Protein AF-A0A8R2NJZ1-F1 (afdb_monomer_lite)

Radius of gyration: 21.87 Å; chains: 1; bounding box: 57×39×58 Å

Foldseek 3Di:
DPLVVVLVCCVPPVPLPVVLCVLPVDPDPCSLVSLLVSLQVNLVVCLVDPLVSLLSLLLSVLVCVVVVNDPLLSNLNSLQVNLLCVVVSCVVRVCSLLSSLSSVLSNCLRPVNPCAVVSLLSSHPNPPDVCLLVSVLSNLVCQQPDVSQVVPPDPNRSLLSVCLRVLVDPLDAPCSHANLLCLQVRQDPDSSNLVSLLRSLLNQQQPDDLVCNQVSSVVSCVVRPDPVCLLALSNLLSLLLSLQSNLVVVVPDLVCSDPPSSVVVSCCSLPPPVDDPVSSVSSVVSSVVSLVSVLSSPPDPVQSDPVSNPDPD

pLDDT: mean 84.73, std 14.73, range [33.69, 97.81]

Sequence (313 aa):
MKCKNILLEYEQLQNLKDIIYSLSEDDSSIIFTRYEEFVKSMSLITLDSPIDQASVAGNIFAELLSKNILSITTITQGIDDVLKYWNDCLMNFPQFFTYIAAIIAPLLLSQNGTFDFNSLKDSCTSIRPGNSSKLFIEVLYKINSSKEALNIKEKLGGILWIYNKWNALENFPLEFFVPNNQINNYFKKDQIGVFLLSIAIYDKMRFIDNKLLYDILQSWICANIDAEIIKTPLFVQALTIAIVIVCLKLNLSYEGFFDSIHLKLLTCYIQFESLPEYEIKEREVKCMLGIQIMSATLKHPRDCSISSMNIEL

Secondary structure (DSSP, 8-state):
--HHHHHHHHHHH--HHHHHHHHHS--STTHHHHHHHHHHHHHHHHHTS-HHHHHHHHHHHHHHHHTTSS-HHHHHHHHHHHHTTHHHHHHH-TTHHHHHHHHHHHHHH-TT----HHHHHHHTGGGTTHHHHHHHHHHHHHHHH-HHHHTSS-TTHHHHHHHHHHHTSTT--GGGTS-GGGHHHH--SSHHHHHHHHHHHHHHHTTS-HHHHHHHHHHHHHHHS-HHHHTSHHHHHHHHHHHHHHHHHTT--STTSS-HHHHHHHHHHHS-SS--HHHHHHHHHHHHHHHHHHHHHS---TT-STTTS----

Structure (mmCIF, N/CA/C/O backbone):
data_AF-A0A8R2NJZ1-F1
#
_entry.id   AF-A0A8R2NJZ1-F1
#
loop_
_atom_site.group_PDB
_atom_site.id
_atom_site.type_symbol
_atom_site.label_atom_id
_atom_site.label_alt_id
_atom_site.label_comp_id
_atom_site.label_asym_id
_atom_site.label_entity_id
_atom_site.label_seq_id
_atom_site.pdbx_PDB_ins_code
_atom_site.Cartn_x
_atom_site.Cartn_y
_atom_site.Cartn_z
_atom_site.occupancy
_atom_site.B_iso_or_equiv
_atom_site.auth_seq_id
_atom_site.auth_comp_id
_atom_site.auth_asym_id
_atom_site.auth_atom_id
_atom_site.pdbx_PDB_model_num
ATOM 1 N N . MET A 1 1 ? -23.678 3.288 23.796 1.00 62.06 1 MET A N 1
ATOM 2 C CA . MET A 1 1 ? -22.294 3.084 24.283 1.00 62.06 1 MET A CA 1
ATOM 3 C C . MET A 1 1 ? -21.579 4.435 24.314 1.00 62.06 1 MET A C 1
ATOM 5 O O . MET A 1 1 ? -21.768 5.203 23.380 1.00 62.06 1 MET A O 1
ATOM 9 N N . LYS A 1 2 ? -20.828 4.788 25.369 1.00 79.44 2 LYS A N 1
ATOM 10 C CA . LYS A 1 2 ? -20.125 6.090 25.460 1.00 79.44 2 LYS A CA 1
ATOM 11 C C . LYS A 1 2 ? -18.711 5.995 24.865 1.00 79.44 2 LYS A C 1
ATOM 13 O O . LYS A 1 2 ? -17.727 6.084 25.590 1.00 79.44 2 LYS A O 1
ATOM 18 N N . CYS A 1 3 ? -18.615 5.817 23.548 1.00 80.19 3 CYS A N 1
ATOM 19 C CA . CYS A 1 3 ? -17.349 5.599 22.830 1.00 80.19 3 CYS A CA 1
ATOM 20 C C . CYS A 1 3 ? -16.278 6.682 23.087 1.00 80.19 3 CYS A C 1
ATOM 22 O O . CYS A 1 3 ? -15.097 6.369 23.185 1.00 80.19 3 CYS A O 1
ATOM 24 N N . LYS A 1 4 ? -16.680 7.939 23.317 1.00 80.50 4 LYS A N 1
ATOM 25 C CA . LYS A 1 4 ? -15.752 9.018 23.697 1.00 80.50 4 LYS A CA 1
ATOM 26 C C . LYS A 1 4 ? -15.033 8.762 25.029 1.00 80.50 4 LYS A C 1
ATOM 28 O O . LYS A 1 4 ? -13.846 9.043 25.139 1.00 80.50 4 LYS A O 1
ATOM 33 N N . ASN A 1 5 ? -15.732 8.217 26.025 1.00 81.25 5 ASN A N 1
ATOM 34 C CA . ASN A 1 5 ? -15.116 7.877 27.309 1.00 81.25 5 ASN A CA 1
ATOM 35 C C . ASN A 1 5 ? -14.180 6.676 27.155 1.00 81.25 5 ASN A C 1
ATOM 37 O O . ASN A 1 5 ? -13.078 6.708 27.682 1.00 81.25 5 ASN A O 1
ATOM 41 N N . ILE A 1 6 ? -14.587 5.683 26.356 1.00 81.56 6 ILE A N 1
ATOM 42 C CA . ILE A 1 6 ? -13.768 4.505 26.042 1.00 81.56 6 ILE A CA 1
ATOM 43 C C . ILE A 1 6 ? -12.419 4.912 25.433 1.00 81.56 6 ILE A C 1
ATOM 45 O O . ILE A 1 6 ? -11.387 4.401 25.859 1.00 81.56 6 ILE A O 1
ATOM 49 N N . LEU A 1 7 ? -12.412 5.848 24.474 1.00 80.56 7 LEU A N 1
ATOM 50 C CA . LEU A 1 7 ? -11.176 6.366 23.873 1.00 80.56 7 LEU A CA 1
ATOM 51 C C . LEU A 1 7 ? -10.237 6.975 24.918 1.00 80.56 7 LEU A C 1
ATOM 53 O O . LEU A 1 7 ? -9.066 6.610 24.969 1.00 80.56 7 LEU A O 1
ATOM 57 N N . LEU A 1 8 ? -10.760 7.870 25.759 1.00 80.88 8 LEU A N 1
ATOM 58 C CA . LEU A 1 8 ? -9.974 8.580 26.772 1.00 80.88 8 LEU A CA 1
ATOM 59 C C . LEU A 1 8 ? -9.444 7.638 27.862 1.00 80.88 8 LEU A C 1
ATOM 61 O O . LEU A 1 8 ? -8.288 7.740 28.264 1.00 80.88 8 LEU A O 1
ATOM 65 N N . GLU A 1 9 ? -10.279 6.715 28.337 1.00 80.81 9 GLU A N 1
ATOM 66 C CA . GLU A 1 9 ? -9.905 5.745 29.368 1.00 80.81 9 GLU A CA 1
ATOM 67 C C . GLU A 1 9 ? -8.859 4.759 28.848 1.00 80.81 9 GLU A C 1
ATOM 69 O O . GLU A 1 9 ? -7.885 4.469 29.541 1.00 80.81 9 GLU A O 1
ATOM 74 N N . TYR A 1 10 ? -9.011 4.273 27.615 1.00 82.25 10 TYR A N 1
ATOM 75 C CA . TYR A 1 10 ? -8.037 3.366 27.018 1.00 82.25 10 TYR A CA 1
ATOM 76 C C . TYR A 1 10 ? -6.710 4.070 26.705 1.00 82.25 10 TYR A C 1
ATOM 78 O O . TYR A 1 10 ? -5.652 3.493 26.940 1.00 82.25 10 TYR A O 1
ATOM 86 N N . GLU A 1 11 ? -6.736 5.327 26.255 1.00 80.44 11 GLU A N 1
ATOM 87 C CA . GLU A 1 11 ? -5.524 6.133 26.059 1.00 80.44 11 GLU A CA 1
ATOM 88 C C . GLU A 1 11 ? -4.712 6.280 27.362 1.00 80.44 11 GLU A C 1
ATOM 90 O O . GLU A 1 11 ? -3.484 6.223 27.336 1.00 80.44 11 GLU A O 1
ATOM 95 N N . GLN A 1 12 ? -5.387 6.408 28.510 1.00 80.62 12 GLN A N 1
ATOM 96 C CA . GLN A 1 12 ? -4.740 6.591 29.815 1.00 80.62 12 GLN A CA 1
ATOM 97 C C . GLN A 1 12 ? -4.353 5.282 30.512 1.00 80.62 12 GLN A C 1
ATOM 99 O O . GLN A 1 12 ? -3.308 5.210 31.158 1.00 80.62 12 GLN A O 1
ATOM 104 N N . LEU A 1 13 ? -5.213 4.265 30.437 1.00 81.44 13 LEU A N 1
ATOM 105 C CA . LEU A 1 13 ? -5.137 3.066 31.278 1.00 81.44 13 LEU A CA 1
ATOM 106 C C . LEU A 1 13 ? -4.878 1.784 30.484 1.00 81.44 13 LEU A C 1
ATOM 108 O O . LEU A 1 13 ? -4.645 0.743 31.095 1.00 81.44 13 LEU A O 1
ATOM 112 N N . GLN A 1 14 ? -4.965 1.832 29.148 1.00 79.62 14 GLN A N 1
ATOM 113 C CA . GLN A 1 14 ? -4.930 0.663 28.256 1.00 79.62 14 GLN A CA 1
ATOM 114 C C . GLN A 1 14 ? -5.894 -0.451 28.706 1.00 79.62 14 GLN A C 1
ATOM 116 O O . GLN A 1 14 ? -5.643 -1.646 28.530 1.00 79.62 14 GLN A O 1
ATOM 121 N N . ASN A 1 15 ? -7.010 -0.069 29.339 1.00 79.06 15 ASN A N 1
ATOM 122 C CA . ASN A 1 15 ? -7.912 -1.022 29.966 1.00 79.06 15 ASN A CA 1
ATOM 123 C C . ASN A 1 15 ? -8.902 -1.603 28.952 1.00 79.06 15 ASN A C 1
ATOM 125 O O . ASN A 1 15 ? -10.038 -1.153 28.818 1.00 79.06 15 ASN A O 1
ATOM 129 N N . LEU A 1 16 ? -8.478 -2.659 28.264 1.00 84.38 16 LEU A N 1
ATOM 130 C CA . LEU A 1 16 ? -9.337 -3.381 27.329 1.00 84.38 16 LEU A CA 1
ATOM 131 C C . LEU A 1 16 ? -10.496 -4.123 28.027 1.00 84.38 16 LEU A C 1
ATOM 133 O O . LEU A 1 16 ? -11.521 -4.375 27.399 1.00 84.38 16 LEU A O 1
ATOM 137 N N . LYS A 1 17 ? -10.375 -4.490 29.314 1.00 82.50 17 LYS A N 1
ATOM 138 C CA . LYS A 1 17 ? -11.385 -5.319 30.004 1.00 82.50 17 LYS A CA 1
ATOM 139 C C . LYS A 1 17 ? -12.734 -4.617 30.110 1.00 82.50 17 LYS A C 1
ATOM 141 O O . LYS A 1 17 ? -13.756 -5.257 29.880 1.00 82.50 17 LYS A O 1
ATOM 146 N N . ASP A 1 18 ? -12.728 -3.320 30.391 1.00 80.19 18 ASP A N 1
ATOM 147 C CA . ASP A 1 18 ? -13.955 -2.530 30.536 1.00 80.19 18 ASP A CA 1
ATOM 148 C C . ASP A 1 18 ? -14.666 -2.365 29.186 1.00 80.19 18 ASP A C 1
ATOM 150 O O . ASP A 1 18 ? -15.897 -2.402 29.114 1.00 80.19 18 ASP A O 1
ATOM 154 N N . ILE A 1 19 ? -13.892 -2.273 28.098 1.00 83.25 19 ILE A N 1
ATOM 155 C CA . ILE A 1 19 ? -14.413 -2.256 26.725 1.00 83.25 19 ILE A CA 1
ATOM 156 C C . ILE A 1 19 ? -15.094 -3.586 26.415 1.00 83.25 19 ILE A C 1
ATOM 158 O O . ILE A 1 19 ? -16.225 -3.600 25.939 1.00 83.25 19 ILE A O 1
ATOM 162 N N . ILE A 1 20 ? -14.428 -4.703 26.720 1.00 83.31 20 ILE A N 1
ATOM 163 C CA . ILE A 1 20 ? -14.963 -6.048 26.486 1.00 83.31 20 ILE A CA 1
ATOM 164 C C . ILE A 1 20 ? -16.247 -6.257 27.284 1.00 83.31 20 ILE A C 1
ATOM 166 O O . ILE A 1 20 ? -17.250 -6.667 26.709 1.00 83.31 20 ILE A O 1
ATOM 170 N N . TYR A 1 21 ? -16.237 -5.909 28.572 1.00 81.56 21 TYR A N 1
ATOM 171 C CA . TYR A 1 21 ? -17.412 -5.990 29.433 1.00 81.56 21 TYR A CA 1
ATOM 172 C C . TYR A 1 21 ? -18.582 -5.176 28.858 1.00 81.56 21 TYR A C 1
ATOM 174 O O . TYR A 1 21 ? -19.685 -5.694 28.676 1.00 81.56 21 TYR A O 1
ATOM 182 N N . SER A 1 22 ? -18.306 -3.933 28.447 1.00 78.81 22 SER A N 1
ATOM 183 C CA . SER A 1 22 ? -19.284 -3.042 27.813 1.00 78.81 22 SER A CA 1
ATOM 184 C C . SER A 1 22 ? -19.781 -3.540 26.457 1.00 78.81 22 SER A C 1
ATOM 186 O O . SER A 1 22 ? -20.808 -3.062 25.985 1.00 78.81 22 SER A O 1
ATOM 188 N N . LEU A 1 23 ? -19.060 -4.437 25.785 1.00 78.81 23 LEU A N 1
ATOM 189 C CA . LEU A 1 23 ? -19.470 -5.065 24.527 1.00 78.81 23 LEU A CA 1
ATOM 190 C C . LEU A 1 23 ? -20.266 -6.357 24.767 1.00 78.81 23 LEU A C 1
ATOM 192 O O . LEU A 1 23 ? -21.131 -6.683 23.956 1.00 78.81 23 LEU A O 1
ATOM 196 N N . SER A 1 24 ? -20.010 -7.062 25.874 1.00 74.19 24 SER A N 1
ATOM 197 C CA . SER A 1 24 ? -20.647 -8.336 26.233 1.00 74.19 24 SER A CA 1
ATOM 198 C C . SER A 1 24 ? -21.925 -8.213 27.064 1.00 74.19 24 SER A C 1
ATOM 200 O O . SER A 1 24 ? -22.628 -9.199 27.214 1.00 74.19 24 SER A O 1
ATOM 202 N N . GLU A 1 25 ? -22.234 -7.040 27.622 1.00 68.44 25 GLU A N 1
ATOM 203 C CA . GLU A 1 25 ? -23.308 -6.858 28.618 1.00 68.44 25 GLU A CA 1
ATOM 204 C C . GLU A 1 25 ? -24.756 -7.110 28.122 1.00 68.44 25 GLU A C 1
ATOM 206 O O . GLU A 1 25 ? -25.697 -6.801 28.842 1.00 68.44 25 GLU A O 1
ATOM 211 N N . ASP A 1 26 ? -24.977 -7.620 26.904 1.00 55.06 26 ASP A N 1
ATOM 212 C CA . ASP A 1 26 ? -26.328 -7.768 26.336 1.00 55.06 26 ASP A CA 1
ATOM 213 C C . ASP A 1 26 ? -26.434 -9.043 25.467 1.00 55.06 26 ASP A C 1
ATOM 215 O O . ASP A 1 26 ? -25.871 -9.103 24.376 1.00 55.06 26 ASP A O 1
ATOM 219 N N . ASP A 1 27 ? -27.143 -10.062 25.970 1.00 51.97 27 ASP A N 1
ATOM 220 C CA . ASP A 1 27 ? -27.249 -11.440 25.432 1.00 51.97 27 ASP A CA 1
ATOM 221 C C . ASP A 1 27 ? -28.278 -11.604 24.284 1.00 51.97 27 ASP A C 1
ATOM 223 O O . ASP A 1 27 ? -28.662 -12.716 23.911 1.00 51.97 27 ASP A O 1
ATOM 227 N N . SER A 1 28 ? -28.786 -10.509 23.715 1.00 53.41 28 SER A N 1
ATOM 228 C CA . SER A 1 28 ? -29.820 -10.560 22.671 1.00 53.41 28 SER A CA 1
ATOM 229 C C . SER A 1 28 ? -29.238 -10.692 21.255 1.00 53.41 28 SER A C 1
ATOM 231 O O . SER A 1 28 ? -28.081 -10.375 20.995 1.00 53.41 28 SER A O 1
ATOM 233 N N . SER A 1 29 ? -30.054 -11.087 20.270 1.00 51.41 29 SER A N 1
ATOM 234 C CA . SER A 1 29 ? -29.679 -11.180 18.840 1.00 51.41 29 SER A CA 1
ATOM 235 C C . SER A 1 29 ? -29.214 -9.854 18.192 1.00 51.41 29 SER A C 1
ATOM 237 O O . SER A 1 29 ? -28.969 -9.806 16.990 1.00 51.41 29 SER A O 1
ATOM 239 N N . ILE A 1 30 ? -29.096 -8.783 18.983 1.00 58.88 30 ILE A N 1
ATOM 240 C CA . ILE A 1 30 ? -28.621 -7.433 18.652 1.00 58.88 30 ILE A CA 1
ATOM 241 C C . ILE A 1 30 ? -27.074 -7.347 18.719 1.00 58.88 30 ILE A C 1
ATOM 243 O O . ILE A 1 30 ? -26.484 -6.347 18.310 1.00 58.88 30 ILE A O 1
ATOM 247 N N . ILE A 1 31 ? -26.380 -8.398 19.180 1.00 59.72 31 ILE A N 1
ATOM 248 C CA . ILE A 1 31 ? -24.912 -8.409 19.355 1.00 59.72 31 ILE A CA 1
ATOM 249 C C . ILE A 1 31 ? -24.145 -8.055 18.065 1.00 59.72 31 ILE A C 1
ATOM 251 O O . ILE A 1 31 ? -23.245 -7.217 18.112 1.00 59.72 31 ILE A O 1
ATOM 255 N N . PHE A 1 32 ? -24.519 -8.608 16.902 1.00 57.22 32 PHE A N 1
ATOM 256 C CA . PHE A 1 32 ? -23.834 -8.300 15.633 1.00 57.22 32 PHE A CA 1
ATOM 257 C C . PHE A 1 32 ? -23.965 -6.820 15.250 1.00 57.22 32 PHE A C 1
ATOM 259 O O . PHE A 1 32 ? -22.962 -6.162 14.978 1.00 57.22 32 PHE A O 1
ATOM 266 N N . THR A 1 33 ? -25.179 -6.267 15.342 1.00 67.56 33 THR A N 1
ATOM 267 C CA . THR A 1 33 ? -25.422 -4.836 15.110 1.00 67.56 33 THR A CA 1
ATOM 268 C C . THR A 1 33 ? -24.690 -3.950 16.118 1.00 67.56 33 THR A C 1
ATOM 270 O O . THR A 1 33 ? -24.266 -2.853 15.775 1.00 67.56 33 THR A O 1
ATOM 273 N N . ARG A 1 34 ? -24.483 -4.420 17.355 1.00 78.50 34 ARG A N 1
ATOM 274 C CA . ARG A 1 34 ? -23.770 -3.663 18.392 1.00 78.50 34 ARG A CA 1
ATOM 275 C C . ARG A 1 34 ? -22.285 -3.515 18.078 1.00 78.50 34 ARG A C 1
ATOM 277 O O . ARG A 1 34 ? -21.726 -2.454 18.338 1.00 78.50 34 ARG A O 1
ATOM 284 N N . TYR A 1 35 ? -21.639 -4.555 17.556 1.00 86.44 35 TYR A N 1
ATOM 285 C CA . TYR A 1 35 ? -20.212 -4.496 17.244 1.00 86.44 35 TYR A CA 1
ATOM 286 C C . TYR A 1 35 ? -19.918 -3.646 16.008 1.00 86.44 35 TYR A C 1
ATOM 288 O O . TYR A 1 35 ? -18.967 -2.867 16.021 1.00 86.44 35 TYR A O 1
ATOM 296 N N . GLU A 1 36 ? -20.757 -3.737 14.976 1.00 83.75 36 GLU A N 1
ATOM 297 C CA . GLU A 1 36 ? -20.667 -2.855 13.806 1.00 83.75 36 GLU A CA 1
ATOM 298 C C . GLU A 1 36 ? -20.915 -1.396 14.206 1.00 83.75 36 GLU A C 1
ATOM 300 O O . GLU A 1 36 ? -20.116 -0.516 13.881 1.00 83.75 36 GLU A O 1
ATOM 305 N N . GLU A 1 37 ? -21.956 -1.143 15.008 1.00 87.12 37 GLU A N 1
ATOM 306 C CA . GLU A 1 37 ? -22.259 0.197 15.514 1.00 87.12 37 GLU A CA 1
ATOM 307 C C . GLU A 1 37 ? -21.156 0.722 16.443 1.00 87.12 37 GLU A C 1
ATOM 309 O O . GLU A 1 37 ? -20.863 1.916 16.432 1.00 87.12 37 GLU A O 1
ATOM 314 N N . PHE A 1 38 ? -20.490 -0.148 17.209 1.00 90.69 38 PHE A N 1
ATOM 315 C CA . PHE A 1 38 ? -19.319 0.229 18.000 1.00 90.69 38 PHE A CA 1
ATOM 316 C C . PHE A 1 38 ? -18.171 0.709 17.111 1.00 90.69 38 PHE A C 1
ATOM 318 O O . PHE A 1 38 ? -17.641 1.794 17.361 1.00 90.69 38 PHE A O 1
ATOM 325 N N . VAL A 1 39 ? -17.813 -0.057 16.072 1.00 92.50 39 VAL A N 1
ATOM 326 C CA . VAL A 1 39 ? -16.759 0.322 15.117 1.00 92.50 39 VAL A CA 1
ATOM 327 C C . VAL A 1 39 ? -17.108 1.657 14.462 1.00 92.50 39 VAL A C 1
ATOM 329 O O . VAL A 1 39 ? -16.318 2.599 14.524 1.00 92.50 39 VAL A O 1
ATOM 332 N N . LYS A 1 40 ? -18.328 1.781 13.936 1.00 92.12 40 LYS A N 1
ATOM 333 C CA . LYS A 1 40 ? -18.831 2.999 13.295 1.00 92.12 40 LYS A CA 1
ATOM 334 C C . LYS A 1 40 ? -18.804 4.211 14.231 1.00 92.12 40 LYS A C 1
ATOM 336 O O . LYS A 1 40 ? -18.256 5.255 13.880 1.00 92.12 40 LYS A O 1
ATOM 341 N N . SER A 1 41 ? -19.363 4.079 15.434 1.00 90.69 41 SER A N 1
ATOM 342 C CA . SER A 1 41 ? -19.422 5.155 16.431 1.00 90.69 41 SER A CA 1
ATOM 343 C C . SER A 1 41 ? -18.031 5.596 16.890 1.00 90.69 41 SER A C 1
ATOM 345 O O . SER A 1 41 ? -17.780 6.793 17.028 1.00 90.69 41 SER A O 1
ATOM 347 N N . MET A 1 42 ? -17.112 4.650 17.113 1.00 91.38 42 MET A N 1
ATOM 348 C CA . MET A 1 42 ? -15.717 4.958 17.448 1.00 91.38 42 MET A CA 1
ATOM 349 C C . MET A 1 42 ? -15.035 5.716 16.311 1.00 91.38 42 MET A C 1
ATOM 351 O O . MET A 1 42 ? -14.440 6.762 16.556 1.00 91.38 42 MET A O 1
ATOM 355 N N . SER A 1 43 ? -15.176 5.249 15.069 1.00 91.94 43 SER A N 1
ATOM 356 C CA . SER A 1 43 ? -14.614 5.924 13.901 1.00 91.94 43 SER A CA 1
ATOM 357 C C . SER A 1 43 ? -15.143 7.352 13.742 1.00 91.94 43 SER A C 1
ATOM 359 O O . SER A 1 43 ? -14.348 8.270 13.557 1.00 91.94 43 SER A O 1
ATOM 361 N N . LEU A 1 44 ? -16.452 7.573 13.889 1.00 91.19 44 LEU A N 1
ATOM 362 C CA . LEU A 1 44 ? -17.051 8.907 13.768 1.00 91.19 44 LEU A CA 1
ATOM 363 C C . LEU A 1 44 ? -16.578 9.875 14.859 1.00 91.19 44 LEU A C 1
ATOM 365 O O . LEU A 1 44 ? -16.225 11.008 14.550 1.00 91.19 44 LEU A O 1
ATOM 369 N N . ILE A 1 45 ? -16.514 9.439 16.121 1.00 89.31 45 ILE A N 1
ATOM 370 C CA . ILE A 1 45 ? -16.092 10.310 17.235 1.00 89.31 45 ILE A CA 1
ATOM 371 C C . ILE A 1 45 ? -14.640 10.773 17.082 1.00 89.31 45 ILE A C 1
ATOM 373 O O . ILE A 1 45 ? -14.290 11.868 17.529 1.00 89.31 45 ILE A O 1
ATOM 377 N N . THR A 1 46 ? -13.791 9.968 16.440 1.00 91.12 46 THR A N 1
ATOM 378 C CA . THR A 1 46 ? -12.396 10.365 16.219 1.00 91.12 46 THR A CA 1
ATOM 379 C C . THR A 1 46 ? -12.255 11.530 15.243 1.00 91.12 46 THR A C 1
ATOM 381 O O . THR A 1 46 ? -11.261 12.237 15.340 1.00 91.12 46 THR A O 1
ATOM 384 N N . LEU A 1 47 ? -13.240 11.784 14.368 1.00 89.12 47 LEU A N 1
ATOM 385 C CA . LEU A 1 47 ? -13.191 12.883 13.390 1.00 89.12 47 LEU A CA 1
ATOM 386 C C . LEU A 1 47 ? -13.187 14.270 14.058 1.00 89.12 47 LEU A C 1
ATOM 388 O O . LEU A 1 47 ? -12.583 15.200 13.533 1.00 89.12 47 LEU A O 1
ATOM 392 N N . ASP A 1 48 ? -13.815 14.381 15.231 1.00 86.25 48 ASP A N 1
ATOM 393 C CA . ASP A 1 48 ? -13.874 15.593 16.066 1.00 86.25 48 ASP A CA 1
ATOM 394 C C . ASP A 1 48 ? -12.765 15.653 17.136 1.00 86.25 48 ASP A C 1
ATOM 396 O O . ASP A 1 48 ? -12.784 16.504 18.030 1.00 86.25 48 ASP A O 1
ATOM 400 N N . SER A 1 49 ? -11.815 14.720 17.098 1.00 87.31 49 SER A N 1
ATOM 401 C CA . SER A 1 49 ? -10.781 14.546 18.121 1.00 87.31 49 SER A CA 1
ATOM 402 C C . SER A 1 49 ? -9.384 14.760 17.529 1.00 87.31 49 SER A C 1
ATOM 404 O O . SER A 1 49 ? -9.237 14.777 16.312 1.00 87.31 49 SER A O 1
ATOM 406 N N . PRO A 1 50 ? -8.318 14.922 18.336 1.00 89.88 50 PRO A N 1
ATOM 407 C CA . PRO A 1 50 ? -6.957 14.911 17.806 1.00 89.88 50 PRO A CA 1
ATOM 408 C C . PRO A 1 50 ? -6.672 13.621 17.022 1.00 89.88 50 PRO A C 1
ATOM 410 O O . PRO A 1 50 ? -7.075 12.538 17.446 1.00 89.88 50 PRO A O 1
ATOM 413 N N . ILE A 1 51 ? -5.926 13.723 15.917 1.00 89.81 51 ILE A N 1
ATOM 414 C CA . ILE A 1 51 ? -5.627 12.599 15.006 1.00 89.81 51 ILE A CA 1
ATOM 415 C C . ILE A 1 51 ? -5.012 11.372 15.703 1.00 89.81 51 ILE A C 1
ATOM 417 O O . ILE A 1 51 ? -5.197 10.237 15.260 1.00 89.81 51 ILE A O 1
ATOM 421 N N . ASP A 1 52 ? -4.307 11.571 16.817 1.00 89.19 52 ASP A N 1
ATOM 422 C CA . ASP A 1 52 ? -3.731 10.477 17.600 1.00 89.19 52 ASP A CA 1
ATOM 423 C C . ASP A 1 52 ? -4.819 9.572 18.198 1.00 89.19 52 ASP A C 1
ATOM 425 O O . ASP A 1 52 ? -4.652 8.351 18.214 1.00 89.19 52 ASP A O 1
ATOM 429 N N . GLN A 1 53 ? -5.993 10.115 18.548 1.00 90.62 53 GLN A N 1
ATOM 430 C CA . GLN A 1 53 ? -7.126 9.320 19.035 1.00 90.62 53 GLN A CA 1
ATOM 431 C C . GLN A 1 53 ? -7.714 8.402 17.958 1.00 90.62 53 GLN A C 1
ATOM 433 O O . GLN A 1 53 ? -8.213 7.324 18.277 1.00 90.62 53 GLN A O 1
ATOM 438 N N . ALA A 1 54 ? -7.599 8.767 16.679 1.00 93.81 54 ALA A N 1
ATOM 439 C CA . ALA A 1 54 ? -7.948 7.869 15.581 1.00 93.81 54 ALA A CA 1
ATOM 440 C C . ALA A 1 54 ? -7.019 6.640 15.551 1.00 93.81 54 ALA A C 1
ATOM 442 O O . ALA A 1 54 ? -7.469 5.515 15.339 1.00 93.81 54 ALA A O 1
ATOM 443 N N . SER A 1 55 ? -5.733 6.835 15.864 1.00 93.19 55 SER A N 1
ATOM 444 C CA . SER A 1 55 ? -4.773 5.727 15.986 1.00 93.19 55 SER A CA 1
ATOM 445 C C . SER A 1 55 ? -5.055 4.874 17.231 1.00 93.19 55 SER A C 1
ATOM 447 O O . SER A 1 55 ? -4.965 3.649 17.169 1.00 93.19 55 SER A O 1
ATOM 449 N N . VAL A 1 56 ? -5.482 5.493 18.339 1.00 92.50 56 VAL A N 1
ATOM 450 C CA . VAL A 1 56 ? -5.953 4.779 19.541 1.00 92.50 56 VAL A CA 1
ATOM 451 C C . VAL A 1 56 ? -7.170 3.902 19.226 1.00 92.50 56 VAL A C 1
ATOM 453 O O . VAL A 1 56 ? -7.185 2.732 19.604 1.00 92.50 56 VAL A O 1
ATOM 456 N N . ALA A 1 57 ? -8.155 4.414 18.481 1.00 94.50 57 ALA A N 1
ATOM 457 C CA . ALA A 1 57 ? -9.300 3.619 18.031 1.00 94.50 57 ALA A CA 1
ATOM 458 C C . ALA A 1 57 ? -8.861 2.400 17.202 1.00 94.50 57 ALA A C 1
ATOM 460 O O . ALA A 1 57 ? -9.327 1.286 17.442 1.00 94.50 57 ALA A O 1
ATOM 461 N N . GLY A 1 58 ? -7.914 2.599 16.278 1.00 94.56 58 GLY A N 1
ATOM 462 C CA . GLY A 1 58 ? -7.312 1.517 15.500 1.00 94.56 58 GLY A CA 1
ATOM 463 C C . GLY A 1 58 ? -6.636 0.449 16.366 1.00 94.56 58 GLY A C 1
ATOM 464 O O . GLY A 1 58 ? -6.827 -0.742 16.124 1.00 94.56 58 GLY A O 1
ATOM 465 N N . ASN A 1 59 ? -5.898 0.853 17.407 1.00 92.44 59 ASN A N 1
ATOM 466 C CA . ASN A 1 59 ? -5.277 -0.069 18.368 1.00 92.44 59 ASN A CA 1
ATOM 467 C C . ASN A 1 59 ? -6.323 -0.884 19.142 1.00 92.44 59 ASN A C 1
ATOM 469 O O . ASN A 1 59 ? -6.182 -2.100 19.255 1.00 92.44 59 ASN A O 1
ATOM 473 N N . ILE A 1 60 ? -7.408 -0.248 19.600 1.00 93.44 60 ILE A N 1
ATOM 474 C CA . ILE A 1 60 ? -8.526 -0.946 20.255 1.00 93.44 60 ILE A CA 1
ATOM 475 C C . ILE A 1 60 ? -9.112 -1.999 19.311 1.00 93.44 60 ILE A C 1
ATOM 477 O O . ILE A 1 60 ? -9.296 -3.149 19.708 1.00 93.44 60 ILE A O 1
ATOM 481 N N . PHE A 1 61 ? -9.378 -1.644 18.049 1.00 94.75 61 PHE A N 1
ATOM 482 C CA . PHE A 1 61 ? -9.898 -2.604 17.074 1.00 94.75 61 PHE A CA 1
ATOM 483 C C . PHE A 1 61 ? -8.919 -3.753 16.822 1.00 94.75 61 PHE A C 1
ATOM 485 O O . PHE A 1 61 ? -9.342 -4.907 16.786 1.00 94.75 61 PHE A O 1
ATOM 492 N N . ALA A 1 62 ? -7.621 -3.464 16.707 1.00 92.88 62 ALA A N 1
ATOM 493 C CA . ALA A 1 62 ? -6.585 -4.477 16.539 1.00 92.88 62 ALA A CA 1
ATOM 494 C C . ALA A 1 62 ? -6.515 -5.435 17.738 1.00 92.88 62 ALA A C 1
ATOM 496 O O . ALA A 1 62 ? -6.426 -6.648 17.545 1.00 92.88 62 ALA A O 1
ATOM 497 N N . GLU A 1 63 ? -6.611 -4.926 18.967 1.00 92.12 63 GLU A N 1
ATOM 498 C CA . GLU A 1 63 ? -6.629 -5.750 20.176 1.00 92.12 63 GLU A CA 1
ATOM 499 C C . GLU A 1 63 ? -7.906 -6.585 20.302 1.00 92.12 63 GLU A C 1
ATOM 501 O O . GLU A 1 63 ? -7.841 -7.769 20.640 1.00 92.12 63 GLU A O 1
ATOM 506 N N . LEU A 1 64 ? -9.073 -6.021 19.995 1.00 92.38 64 LEU A N 1
ATOM 507 C CA . LEU A 1 64 ? -10.332 -6.768 20.021 1.00 92.38 64 LEU A CA 1
ATOM 508 C C . LEU A 1 64 ? -10.377 -7.843 18.926 1.00 92.38 64 LEU A C 1
ATOM 510 O O . LEU A 1 64 ? -10.842 -8.955 19.187 1.00 92.38 64 LEU A O 1
ATOM 514 N N . LEU A 1 65 ? -9.835 -7.554 17.740 1.00 93.00 65 LEU A N 1
ATOM 515 C CA . LEU A 1 65 ? -9.636 -8.536 16.674 1.00 93.00 65 LEU A CA 1
ATOM 516 C C . LEU A 1 65 ? -8.673 -9.643 17.120 1.00 93.00 65 LEU A C 1
ATOM 518 O O . LEU A 1 65 ? -8.948 -10.821 16.917 1.00 93.00 65 LEU A O 1
ATOM 522 N N . SER A 1 66 ? -7.577 -9.282 17.799 1.00 91.12 66 SER A N 1
ATOM 523 C CA . SER A 1 66 ? -6.583 -10.237 18.312 1.00 91.12 66 SER A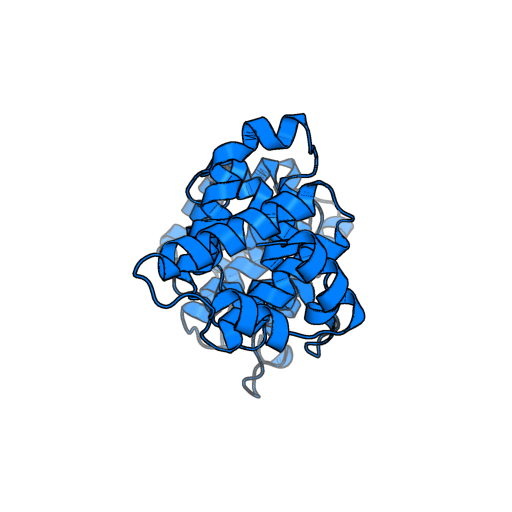 CA 1
ATOM 524 C C . SER A 1 66 ? -7.176 -11.261 19.288 1.00 91.12 66 SER A C 1
ATOM 526 O O . SER A 1 66 ? -6.694 -12.390 19.382 1.00 91.12 66 SER A O 1
ATOM 528 N N . LYS A 1 67 ? -8.234 -10.864 20.004 1.00 89.94 67 LYS A N 1
ATOM 529 C CA . LYS A 1 67 ? -8.956 -11.679 20.986 1.00 89.94 67 LYS A CA 1
ATOM 530 C C . LYS A 1 67 ? -10.201 -12.359 20.408 1.00 89.94 67 LYS A C 1
ATOM 532 O O . LYS A 1 67 ? -10.938 -12.974 21.172 1.00 89.94 67 LYS A O 1
ATOM 537 N N . ASN A 1 68 ? -10.428 -12.267 19.094 1.00 88.88 68 ASN A N 1
ATOM 538 C CA . ASN A 1 68 ? -11.622 -12.768 18.403 1.00 88.88 68 ASN A CA 1
ATOM 539 C C . ASN A 1 68 ? -12.943 -12.207 18.965 1.00 88.88 68 ASN A C 1
ATOM 541 O O . ASN A 1 68 ? -13.969 -12.879 18.930 1.00 88.88 68 ASN A O 1
ATOM 545 N N . ILE A 1 69 ? -12.913 -10.986 19.504 1.00 89.62 69 ILE A N 1
ATOM 546 C CA . ILE A 1 69 ? -14.104 -10.293 20.018 1.00 89.62 69 ILE A CA 1
ATOM 547 C C . ILE A 1 69 ? -14.779 -9.532 18.882 1.00 89.62 69 ILE A C 1
ATOM 549 O O . ILE A 1 69 ? -15.991 -9.615 18.710 1.00 89.62 69 ILE A O 1
ATOM 553 N N . LEU A 1 70 ? -13.980 -8.833 18.072 1.00 90.94 70 LEU A N 1
ATOM 554 C CA . LEU A 1 70 ? -14.422 -8.308 16.786 1.00 90.94 70 LEU A CA 1
ATOM 555 C C . LEU A 1 70 ? -13.971 -9.251 15.672 1.00 90.94 70 LEU A C 1
ATOM 557 O O . LEU A 1 70 ? -12.834 -9.720 15.671 1.00 90.94 70 LEU A O 1
ATOM 561 N N . SER A 1 71 ? -14.860 -9.507 14.713 1.00 92.44 71 SER A N 1
ATOM 562 C CA . SER A 1 71 ? -14.504 -10.216 13.483 1.00 92.44 71 SER A CA 1
ATOM 563 C C . SER A 1 71 ? -13.936 -9.246 12.441 1.00 92.44 71 SER A C 1
ATOM 565 O O . SER A 1 71 ? -14.214 -8.045 12.492 1.00 92.44 71 SER A O 1
ATOM 567 N N . ILE A 1 72 ? -13.179 -9.764 11.465 1.00 94.38 72 ILE A N 1
ATOM 568 C CA . ILE A 1 72 ? -12.711 -8.965 10.317 1.00 94.38 72 ILE A CA 1
ATOM 569 C C . ILE A 1 72 ? -13.913 -8.332 9.614 1.00 94.38 72 ILE A C 1
ATOM 571 O O . ILE A 1 72 ? -13.918 -7.122 9.426 1.00 94.38 72 ILE A O 1
ATOM 575 N N . THR A 1 73 ? -14.956 -9.120 9.330 1.00 94.31 73 THR A N 1
ATOM 576 C CA . THR A 1 73 ? -16.180 -8.657 8.663 1.00 94.31 73 THR A CA 1
ATOM 577 C C . THR A 1 73 ? -16.832 -7.493 9.403 1.00 94.31 73 THR A C 1
ATOM 579 O O . THR A 1 73 ? -17.191 -6.494 8.793 1.00 94.31 73 THR A O 1
ATOM 582 N N . THR A 1 74 ? -16.936 -7.581 10.729 1.00 93.50 74 THR A N 1
ATOM 583 C CA . THR A 1 74 ? -17.498 -6.512 11.563 1.00 93.50 74 THR A CA 1
ATOM 584 C C . THR A 1 74 ? -16.695 -5.217 11.446 1.00 93.50 74 THR A C 1
ATOM 586 O O . THR A 1 74 ? -17.269 -4.137 11.323 1.00 93.50 74 THR A O 1
ATOM 589 N N . ILE A 1 75 ? -15.362 -5.314 11.465 1.00 95.31 75 ILE A N 1
ATOM 590 C CA . ILE A 1 75 ? -14.480 -4.151 11.319 1.00 95.31 75 ILE A CA 1
ATOM 591 C C . ILE A 1 75 ? -14.592 -3.572 9.907 1.00 95.31 75 ILE A C 1
ATOM 593 O O . ILE A 1 75 ? -14.735 -2.359 9.754 1.00 95.31 75 ILE A O 1
ATOM 597 N N . THR A 1 76 ? -14.557 -4.415 8.872 1.00 95.69 76 THR A N 1
ATOM 598 C CA . THR A 1 76 ? -14.648 -3.959 7.481 1.00 95.69 76 THR A CA 1
ATOM 599 C C . THR A 1 76 ? -15.984 -3.281 7.203 1.00 95.69 76 THR A C 1
ATOM 601 O O . THR A 1 76 ? -15.990 -2.189 6.643 1.00 95.69 76 THR A O 1
ATOM 604 N N . GLN A 1 77 ? -17.091 -3.868 7.667 1.00 94.38 77 GLN A N 1
ATOM 605 C CA . GLN A 1 77 ? -18.442 -3.329 7.504 1.00 94.38 77 GLN A CA 1
ATOM 606 C C . GLN A 1 77 ? -18.611 -2.003 8.254 1.00 94.38 77 GLN A C 1
ATOM 608 O O . GLN A 1 77 ? -19.076 -1.027 7.674 1.00 94.38 77 GLN A O 1
ATOM 613 N N . GLY A 1 78 ? -18.172 -1.935 9.517 1.00 94.62 78 GLY A N 1
ATOM 614 C CA . GLY A 1 78 ? -18.289 -0.720 10.325 1.00 94.62 78 GLY A CA 1
ATOM 615 C C . GLY A 1 78 ? -17.473 0.455 9.772 1.00 94.62 78 GLY A C 1
ATOM 616 O O . GLY A 1 78 ? -17.935 1.594 9.813 1.00 94.62 78 GLY A O 1
ATOM 617 N N . ILE A 1 79 ? -16.286 0.195 9.209 1.00 96.25 79 ILE A N 1
ATOM 618 C CA . ILE A 1 79 ? -15.487 1.223 8.521 1.00 96.25 79 ILE A CA 1
ATOM 619 C C . ILE A 1 79 ? -16.162 1.646 7.210 1.00 96.25 79 ILE A C 1
ATOM 621 O O . ILE A 1 79 ? -16.282 2.845 6.948 1.00 96.25 79 ILE A O 1
ATOM 625 N N . ASP A 1 80 ? -16.628 0.690 6.400 1.00 96.12 80 ASP A N 1
ATOM 626 C CA . ASP A 1 80 ? -17.301 0.986 5.131 1.00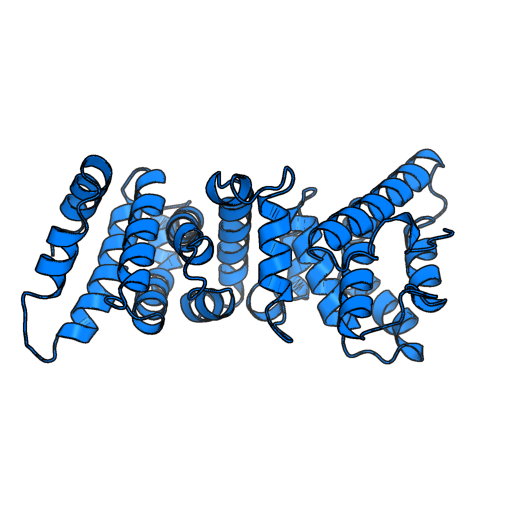 96.12 80 ASP A CA 1
ATOM 627 C C . ASP A 1 80 ? -18.585 1.804 5.352 1.00 96.12 80 ASP A C 1
ATOM 629 O O . ASP A 1 80 ? -18.855 2.745 4.608 1.00 96.12 80 ASP A O 1
ATOM 633 N N . ASP A 1 81 ? -19.319 1.537 6.436 1.00 94.56 81 ASP A N 1
ATOM 634 C CA . ASP A 1 81 ? -20.505 2.294 6.841 1.00 94.56 81 ASP A CA 1
ATOM 635 C C . ASP A 1 81 ? -20.219 3.764 7.156 1.00 94.56 81 ASP A C 1
ATOM 637 O O . ASP A 1 81 ? -21.061 4.621 6.887 1.00 94.56 81 ASP A O 1
ATOM 641 N N . VAL A 1 82 ? -19.040 4.086 7.693 1.00 94.69 82 VAL A N 1
ATOM 642 C CA . VAL A 1 82 ? -18.604 5.483 7.856 1.00 94.69 82 VAL A CA 1
ATOM 643 C C . VAL A 1 82 ? -18.228 6.081 6.507 1.00 94.69 82 VAL A C 1
ATOM 645 O O . VAL A 1 82 ? -18.620 7.202 6.181 1.00 94.69 82 VAL A O 1
ATOM 648 N N . LEU A 1 83 ? -17.503 5.319 5.689 1.00 95.88 83 LEU A N 1
ATOM 649 C CA . LEU A 1 83 ? -17.077 5.748 4.362 1.00 95.88 83 LEU A CA 1
ATOM 650 C C . LEU A 1 83 ? -18.251 5.997 3.404 1.00 95.88 83 LEU A C 1
ATOM 652 O O . LEU A 1 83 ? -18.108 6.835 2.519 1.00 95.88 83 LEU A O 1
ATOM 656 N N . LYS A 1 84 ? -19.422 5.372 3.590 1.00 95.19 84 LYS A N 1
ATOM 657 C CA . LYS A 1 84 ? -20.648 5.667 2.811 1.00 95.19 84 LYS A CA 1
ATOM 658 C C . LYS A 1 84 ? -21.030 7.145 2.820 1.00 95.19 84 LYS A C 1
ATOM 660 O O . LYS A 1 84 ? -21.541 7.644 1.821 1.00 95.19 84 LYS A O 1
ATOM 665 N N . TYR A 1 85 ? -20.735 7.851 3.909 1.00 92.69 85 TYR A N 1
ATOM 666 C CA . TYR A 1 85 ? -21.067 9.265 4.092 1.00 92.69 85 TYR A CA 1
ATOM 667 C C . TYR A 1 85 ? -19.872 10.197 3.841 1.00 92.69 85 TYR A C 1
ATOM 669 O O . TYR A 1 85 ? -19.885 11.351 4.263 1.00 92.69 85 TYR A O 1
ATOM 677 N N . TRP A 1 86 ? -18.834 9.724 3.135 1.00 94.00 86 TRP A N 1
ATOM 678 C CA . TRP A 1 86 ? -17.582 10.461 2.918 1.00 94.00 86 TRP A CA 1
ATOM 679 C C . TRP A 1 86 ? -17.785 11.895 2.411 1.00 94.00 86 TRP A C 1
ATOM 681 O O . TRP A 1 86 ? -17.045 12.788 2.814 1.00 94.00 86 TRP A O 1
ATOM 691 N N . ASN A 1 87 ? -18.762 12.125 1.529 1.00 92.94 87 ASN A N 1
ATOM 692 C CA . ASN A 1 87 ? -18.988 13.438 0.928 1.00 92.94 87 ASN A CA 1
ATOM 693 C C . ASN A 1 87 ? -19.487 14.451 1.966 1.00 92.94 87 ASN A C 1
ATOM 695 O O . ASN A 1 87 ? -18.990 15.573 2.016 1.00 92.94 87 ASN A O 1
ATOM 699 N N . ASP A 1 88 ? -20.404 14.026 2.835 1.00 92.44 88 ASP A N 1
ATOM 700 C CA . ASP A 1 88 ? -20.937 14.854 3.917 1.00 92.44 88 ASP A CA 1
ATOM 701 C C . ASP A 1 88 ? -19.872 15.073 4.998 1.00 92.44 88 ASP A C 1
ATOM 703 O O . ASP A 1 88 ? -19.701 16.182 5.507 1.00 92.44 88 ASP A O 1
ATOM 707 N N . CYS A 1 89 ? -19.089 14.033 5.305 1.00 90.56 89 CYS A N 1
ATOM 708 C CA . CYS A 1 89 ? -17.975 14.139 6.239 1.00 90.56 89 CYS A CA 1
ATOM 709 C C . CYS A 1 89 ? -16.903 15.115 5.741 1.00 90.56 89 CYS A C 1
ATOM 711 O O . CYS A 1 89 ? -16.426 15.918 6.535 1.00 90.56 89 CYS A O 1
ATOM 713 N N . LEU A 1 90 ? -16.549 15.109 4.451 1.00 91.69 90 LEU A N 1
ATOM 714 C CA . LEU A 1 90 ? -15.530 16.013 3.903 1.00 91.69 90 LEU A CA 1
ATOM 715 C C . LEU A 1 90 ? -15.897 17.496 4.021 1.00 91.69 90 LEU A C 1
ATOM 717 O O . LEU A 1 90 ? -14.989 18.322 4.109 1.00 91.69 90 LEU A O 1
ATOM 721 N N . MET A 1 91 ? -17.191 17.842 4.043 1.00 91.06 91 MET A N 1
ATOM 722 C CA . MET A 1 91 ? -17.623 19.234 4.233 1.00 91.06 91 MET A CA 1
ATOM 723 C C . MET A 1 91 ? -17.208 19.780 5.602 1.00 91.06 91 MET A C 1
ATOM 725 O O . MET A 1 91 ? -16.838 20.946 5.713 1.00 91.06 91 MET A O 1
ATOM 729 N N . ASN A 1 92 ? -17.243 18.926 6.626 1.00 91.50 92 ASN A N 1
ATOM 730 C CA . ASN A 1 92 ? -16.934 19.297 8.007 1.00 91.50 92 ASN A CA 1
ATOM 731 C C . ASN A 1 92 ? -15.496 18.921 8.403 1.00 91.50 92 ASN A C 1
ATOM 733 O O . ASN A 1 92 ? -14.884 19.582 9.237 1.00 91.50 92 ASN A O 1
ATOM 737 N N . PHE A 1 93 ? -14.938 17.890 7.766 1.00 90.88 93 PHE A N 1
ATOM 738 C CA . PHE A 1 93 ? -13.648 17.288 8.085 1.00 90.88 93 PHE A CA 1
ATOM 739 C C . PHE A 1 93 ? -12.801 17.131 6.813 1.00 90.88 93 PHE A C 1
ATOM 741 O O . PHE A 1 93 ? -12.748 16.046 6.229 1.00 90.88 93 PHE A O 1
ATOM 748 N N . PRO A 1 94 ? -12.068 18.172 6.376 1.00 91.75 94 PRO A N 1
ATOM 749 C CA . PRO A 1 94 ? -11.252 18.107 5.158 1.00 91.75 94 PRO A CA 1
ATOM 750 C C . PRO A 1 94 ? -10.191 16.993 5.169 1.00 91.75 94 PRO A C 1
ATOM 752 O O . PRO A 1 94 ? -9.784 16.508 4.117 1.00 91.75 94 PRO A O 1
ATOM 755 N N . GLN A 1 95 ? -9.756 16.569 6.361 1.00 93.50 95 GLN A N 1
ATOM 756 C CA . GLN A 1 95 ? -8.788 15.488 6.575 1.00 93.50 95 GLN A CA 1
ATOM 757 C C . GLN A 1 95 ? -9.448 14.115 6.793 1.00 93.50 95 GLN A C 1
ATOM 759 O O . GLN A 1 95 ? -8.795 13.200 7.285 1.00 93.50 95 GLN A O 1
ATOM 764 N N . PHE A 1 96 ? -10.727 13.946 6.441 1.00 95.62 96 PHE A N 1
ATOM 765 C CA . PHE A 1 96 ? -11.499 12.721 6.681 1.00 95.62 96 PHE A CA 1
ATOM 766 C C . PHE A 1 96 ? -10.729 11.432 6.346 1.00 95.62 96 PHE A C 1
ATOM 768 O O . PHE A 1 96 ? -10.595 10.556 7.196 1.00 95.62 96 PHE A O 1
ATOM 775 N N . PHE A 1 97 ? -10.145 11.327 5.146 1.00 96.31 97 PHE A N 1
ATOM 776 C CA . PHE A 1 97 ? -9.396 10.127 4.752 1.00 96.31 97 PHE A CA 1
ATOM 777 C C . PHE A 1 97 ? -8.131 9.896 5.583 1.00 96.31 97 PHE A C 1
ATOM 779 O O . PHE A 1 97 ? -7.801 8.746 5.850 1.00 96.31 97 PHE A O 1
ATOM 786 N N . THR A 1 98 ? -7.462 10.953 6.044 1.00 96.12 98 THR A N 1
ATOM 787 C CA . THR A 1 98 ? -6.309 10.849 6.948 1.00 96.12 98 THR A CA 1
ATOM 788 C C . THR A 1 98 ? -6.724 10.286 8.311 1.00 96.12 98 THR A C 1
ATOM 790 O O . THR A 1 98 ? -6.016 9.444 8.864 1.00 96.12 98 THR A O 1
ATOM 793 N N . TYR A 1 99 ? -7.892 10.678 8.836 1.00 96.81 99 TYR A N 1
ATOM 794 C CA . TYR A 1 99 ? -8.449 10.101 10.068 1.00 96.81 99 TYR A CA 1
ATOM 795 C C . TYR A 1 99 ? -8.800 8.624 9.896 1.00 96.81 99 TYR A C 1
ATOM 797 O O . TYR A 1 99 ? -8.383 7.797 10.705 1.00 96.81 99 TYR A O 1
ATOM 805 N N . ILE A 1 100 ? -9.493 8.265 8.813 1.00 97.62 100 ILE A N 1
ATOM 806 C CA . ILE A 1 100 ? -9.813 6.858 8.541 1.00 97.62 100 ILE A CA 1
ATOM 807 C C . ILE A 1 100 ? -8.531 6.033 8.337 1.00 97.62 100 ILE A C 1
ATOM 809 O O . ILE A 1 100 ? -8.410 4.934 8.876 1.00 97.62 100 ILE A O 1
ATOM 813 N N . ALA A 1 101 ? -7.527 6.575 7.647 1.00 97.44 101 ALA A N 1
ATOM 814 C CA . ALA A 1 101 ? -6.226 5.930 7.499 1.00 97.44 101 ALA A CA 1
ATOM 815 C C . ALA A 1 101 ? -5.511 5.719 8.843 1.00 97.44 101 ALA A C 1
ATOM 817 O O . ALA A 1 101 ? -4.885 4.678 9.047 1.00 97.44 101 ALA A O 1
ATOM 818 N N . ALA A 1 102 ? -5.632 6.667 9.777 1.00 96.25 102 ALA A N 1
ATOM 819 C CA . ALA A 1 102 ? -5.079 6.545 11.122 1.00 96.25 102 ALA A CA 1
ATOM 820 C C . ALA A 1 102 ? -5.745 5.434 11.952 1.00 96.25 102 ALA A C 1
ATOM 822 O O . ALA A 1 102 ? -5.059 4.812 12.755 1.00 96.25 102 ALA A O 1
ATOM 823 N N . ILE A 1 103 ? -7.024 5.131 11.715 1.00 96.81 103 ILE A N 1
ATOM 824 C CA . ILE A 1 103 ? -7.723 3.981 12.320 1.00 96.81 103 ILE A CA 1
ATOM 825 C C . ILE A 1 103 ? -7.263 2.662 11.684 1.00 96.81 103 ILE A C 1
ATOM 827 O O . ILE A 1 103 ? -7.071 1.662 12.373 1.00 96.81 103 ILE A O 1
ATOM 831 N N . ILE A 1 104 ? -7.079 2.647 10.362 1.00 96.44 104 ILE A N 1
ATOM 832 C CA . ILE A 1 104 ? -6.754 1.435 9.595 1.00 96.44 104 ILE A CA 1
ATOM 833 C C . ILE A 1 104 ? -5.296 0.998 9.780 1.00 96.44 104 ILE A C 1
ATOM 835 O O . ILE A 1 104 ? -5.016 -0.198 9.845 1.00 96.44 104 ILE A O 1
ATOM 839 N N . ALA A 1 105 ? -4.347 1.934 9.845 1.00 94.56 105 ALA A N 1
ATOM 840 C CA . ALA A 1 105 ? -2.926 1.589 9.883 1.00 94.56 105 ALA A CA 1
ATOM 841 C C . ALA A 1 105 ? -2.544 0.668 11.067 1.00 94.56 105 ALA A C 1
ATOM 843 O O . ALA A 1 105 ? -1.854 -0.324 10.821 1.00 94.56 105 ALA A O 1
ATOM 844 N N . PRO A 1 106 ? -3.020 0.890 12.310 1.00 92.56 106 PRO A N 1
ATOM 845 C CA . PRO A 1 106 ? -2.800 -0.042 13.418 1.00 92.56 106 PRO A CA 1
ATOM 846 C C . PRO A 1 106 ? -3.328 -1.462 13.182 1.00 92.56 106 PRO A C 1
ATOM 848 O O . PRO A 1 106 ? -2.673 -2.429 13.568 1.00 92.56 106 PRO A O 1
ATOM 851 N N . LEU A 1 107 ? -4.482 -1.606 12.518 1.00 93.50 107 LEU A N 1
ATOM 852 C CA . LEU A 1 107 ? -5.047 -2.917 12.178 1.00 93.50 107 LEU A CA 1
ATOM 853 C C . LEU A 1 107 ? -4.105 -3.696 11.261 1.00 93.50 107 LEU A C 1
ATOM 855 O O . LEU A 1 107 ? -3.806 -4.859 11.526 1.00 93.50 107 LEU A O 1
ATOM 859 N N . LEU A 1 108 ? -3.598 -3.028 10.224 1.00 92.00 108 LEU A N 1
ATOM 860 C CA . LEU A 1 108 ? -2.636 -3.592 9.282 1.00 92.00 108 LEU A CA 1
ATOM 861 C C . LEU A 1 108 ? -1.315 -3.964 9.970 1.00 92.00 108 LEU A C 1
ATOM 863 O O . LEU A 1 108 ? -0.788 -5.053 9.744 1.00 92.00 108 LEU A O 1
ATOM 867 N N . LEU A 1 109 ? -0.798 -3.087 10.833 1.00 89.56 109 LEU A N 1
ATOM 868 C CA . LEU A 1 109 ? 0.478 -3.257 11.538 1.00 89.56 109 LEU A CA 1
ATOM 869 C C . LEU A 1 109 ? 0.428 -4.267 12.696 1.00 89.56 109 LEU A C 1
ATOM 871 O O . LEU A 1 109 ? 1.480 -4.659 13.206 1.00 89.56 109 LEU A O 1
ATOM 875 N N . SER A 1 110 ? -0.765 -4.706 13.102 1.00 85.88 110 SER A N 1
ATOM 876 C CA . SER A 1 110 ? -0.951 -5.671 14.184 1.00 85.88 110 SER A CA 1
ATOM 877 C C . SER A 1 110 ? -0.182 -6.975 13.940 1.00 85.88 110 SER A C 1
ATOM 879 O O . SER A 1 110 ? -0.220 -7.569 12.857 1.00 85.88 110 SER A O 1
ATOM 881 N N . GLN A 1 111 ? 0.498 -7.465 14.983 1.00 70.44 111 GLN A N 1
ATOM 882 C CA . GLN A 1 111 ? 1.342 -8.665 14.912 1.00 70.44 111 GLN A CA 1
ATOM 883 C C . GLN A 1 111 ? 0.554 -9.944 14.604 1.00 70.44 111 GLN A C 1
ATOM 885 O O . GLN A 1 111 ? 1.126 -10.904 14.092 1.00 70.44 111 GLN A O 1
ATOM 890 N N . ASN A 1 112 ? -0.755 -9.948 14.861 1.00 70.00 112 ASN A N 1
ATOM 891 C CA . ASN A 1 112 ? -1.611 -11.103 14.605 1.00 70.00 112 ASN A CA 1
ATOM 892 C C . ASN A 1 112 ? -1.831 -11.363 13.109 1.00 70.00 112 ASN A C 1
ATOM 894 O O . ASN A 1 112 ? -2.255 -12.455 12.746 1.00 70.00 112 ASN A O 1
ATOM 898 N N . GLY A 1 113 ? -1.533 -10.386 12.242 1.00 65.00 113 GLY A N 1
ATOM 899 C CA . GLY A 1 113 ? -1.497 -10.565 10.790 1.00 65.00 113 GLY A CA 1
ATOM 900 C C . GLY A 1 113 ? -2.832 -10.917 10.128 1.00 65.00 113 GLY A C 1
ATOM 901 O O . GLY A 1 113 ? -2.821 -11.288 8.960 1.00 65.00 113 GLY A O 1
ATOM 902 N N . THR A 1 114 ? -3.951 -10.808 10.845 1.00 83.81 114 THR A N 1
ATOM 903 C CA . THR A 1 114 ? -5.284 -11.184 10.355 1.00 83.81 114 THR A CA 1
ATOM 904 C C . THR A 1 114 ? -5.897 -10.136 9.432 1.00 83.81 114 THR A C 1
ATOM 906 O O . THR A 1 114 ? -6.593 -10.503 8.494 1.00 83.81 114 THR A O 1
ATOM 909 N N . PHE A 1 115 ? -5.632 -8.849 9.671 1.00 91.62 115 PHE A N 1
ATOM 910 C CA . PHE A 1 115 ? -6.089 -7.758 8.811 1.00 91.62 115 PHE A CA 1
ATOM 911 C C . PHE A 1 115 ? -5.014 -7.428 7.761 1.00 91.62 115 PHE A C 1
ATOM 913 O O . PHE A 1 115 ? -3.879 -7.086 8.101 1.00 91.62 115 PHE A O 1
ATOM 920 N N . ASP A 1 116 ? -5.361 -7.540 6.480 1.00 91.81 116 ASP A N 1
ATOM 921 C CA . ASP A 1 116 ? -4.461 -7.396 5.326 1.00 91.81 116 ASP A CA 1
ATOM 922 C C . ASP A 1 116 ? -5.021 -6.418 4.268 1.00 91.81 116 ASP A C 1
ATOM 924 O O . ASP A 1 116 ? -6.033 -5.746 4.491 1.00 91.81 116 ASP A O 1
ATOM 928 N N . PHE A 1 117 ? -4.383 -6.308 3.093 1.00 94.00 117 PHE A N 1
ATOM 929 C CA . PHE A 1 117 ? -4.918 -5.441 2.034 1.00 94.00 117 PHE A CA 1
ATOM 930 C C . PHE A 1 117 ? -6.212 -5.977 1.394 1.00 94.00 117 PHE A C 1
ATOM 932 O O . PHE A 1 117 ? -6.961 -5.170 0.848 1.00 94.00 117 PHE A O 1
ATOM 939 N N . ASN A 1 118 ? -6.547 -7.273 1.496 1.00 93.12 118 ASN A N 1
ATOM 940 C CA . ASN A 1 118 ? -7.895 -7.745 1.143 1.00 93.12 118 ASN A CA 1
ATOM 941 C C . ASN A 1 118 ? -8.936 -7.200 2.121 1.00 93.12 118 ASN A C 1
ATOM 943 O O . ASN A 1 118 ? -9.976 -6.707 1.702 1.00 93.12 118 ASN A O 1
ATOM 947 N N . SER A 1 119 ? -8.620 -7.206 3.410 1.00 94.69 119 SER A N 1
ATOM 948 C CA . SER A 1 119 ? -9.478 -6.634 4.446 1.00 94.69 119 SER A CA 1
ATOM 949 C C . SER A 1 119 ? -9.669 -5.132 4.210 1.00 94.69 119 SER A C 1
ATOM 951 O O . SER A 1 119 ? -10.794 -4.646 4.192 1.00 94.69 119 SER A O 1
ATOM 953 N N . LEU A 1 120 ? -8.592 -4.397 3.893 1.00 95.69 120 LEU A N 1
ATOM 954 C CA . LEU A 1 120 ? -8.685 -2.990 3.483 1.00 95.69 120 LEU A CA 1
ATOM 955 C C . LEU A 1 120 ? -9.525 -2.807 2.214 1.00 95.69 120 LEU A C 1
ATOM 957 O O . LEU A 1 120 ? -10.277 -1.838 2.099 1.00 95.69 120 LEU A O 1
ATOM 961 N N . LYS A 1 121 ? -9.407 -3.727 1.251 1.00 94.88 121 LYS A N 1
ATOM 962 C CA . LYS A 1 121 ? -10.224 -3.716 0.039 1.00 94.88 121 LYS A CA 1
ATOM 963 C C . LYS A 1 121 ? -11.704 -3.842 0.417 1.00 94.88 121 LYS A C 1
ATOM 965 O O . LYS A 1 121 ? -12.527 -3.105 -0.123 1.00 94.88 121 LYS A O 1
ATOM 970 N N . ASP A 1 122 ? -12.041 -4.706 1.353 1.00 94.50 122 ASP A N 1
ATOM 971 C CA . ASP A 1 122 ? -13.424 -4.921 1.770 1.00 94.50 122 ASP A CA 1
ATOM 972 C C . ASP A 1 122 ? -13.942 -3.778 2.665 1.00 94.50 122 ASP A C 1
ATOM 974 O O . ASP A 1 122 ? -15.122 -3.449 2.618 1.00 94.50 122 ASP A O 1
ATOM 978 N N . SER A 1 123 ? -13.056 -3.071 3.376 1.00 94.62 123 SER A N 1
ATOM 979 C CA . SER A 1 123 ? -13.391 -1.875 4.166 1.00 94.62 123 SER A CA 1
ATOM 980 C C . SER A 1 123 ? -13.774 -0.635 3.359 1.00 94.62 123 SER A C 1
ATOM 982 O O . SER A 1 123 ? -14.266 0.311 3.957 1.00 94.62 123 SER A O 1
ATOM 984 N N . CYS A 1 124 ? -13.478 -0.558 2.057 1.00 93.94 124 CYS A N 1
ATOM 985 C CA . CYS A 1 124 ? -13.640 0.681 1.279 1.00 93.94 124 CYS A CA 1
ATOM 986 C C . CYS A 1 124 ? -14.477 0.525 0.003 1.00 93.94 124 CYS A C 1
ATOM 988 O O . CYS A 1 124 ? -14.317 1.291 -0.951 1.00 93.94 124 CYS A O 1
ATOM 990 N N . THR A 1 125 ? -15.379 -0.455 -0.024 1.00 93.38 125 THR A N 1
ATOM 991 C CA . THR A 1 125 ? -16.266 -0.722 -1.167 1.00 93.38 125 THR A CA 1
ATOM 992 C C . THR A 1 125 ? -17.127 0.482 -1.551 1.00 93.38 125 THR A C 1
ATOM 994 O O . THR A 1 125 ? -17.252 0.779 -2.739 1.00 93.38 125 THR A O 1
ATOM 997 N N . SER A 1 126 ? -17.630 1.234 -0.571 1.00 93.56 126 SER A N 1
ATOM 998 C CA . SER A 1 126 ? -18.565 2.348 -0.773 1.00 93.56 126 SER A CA 1
ATOM 999 C C . SER A 1 126 ? -17.938 3.606 -1.385 1.00 93.56 126 SER A C 1
ATOM 1001 O O . SER A 1 126 ? -18.653 4.511 -1.812 1.00 93.56 126 SER A O 1
ATOM 1003 N N . ILE A 1 127 ? -16.605 3.676 -1.458 1.00 92.31 127 ILE A N 1
ATOM 1004 C CA . ILE A 1 127 ? -15.863 4.830 -1.998 1.00 92.31 127 ILE A CA 1
ATOM 1005 C C . ILE A 1 127 ? -15.058 4.500 -3.260 1.00 92.31 127 ILE A C 1
ATOM 1007 O O . ILE A 1 127 ? -14.283 5.332 -3.753 1.00 92.31 127 ILE A O 1
ATOM 1011 N N . ARG A 1 128 ? -15.225 3.284 -3.789 1.00 85.44 128 ARG A N 1
ATOM 1012 C CA . ARG A 1 128 ? -14.560 2.837 -5.013 1.00 85.44 128 ARG A CA 1
ATOM 1013 C C . ARG A 1 128 ? -15.145 3.463 -6.284 1.00 85.44 128 ARG A C 1
ATOM 1015 O O . ARG A 1 128 ? -16.333 3.764 -6.332 1.00 85.44 128 ARG A O 1
ATOM 1022 N N . PRO A 1 129 ? -14.341 3.569 -7.362 1.00 74.06 129 PRO A N 1
ATOM 1023 C CA . PRO A 1 129 ? -12.876 3.463 -7.377 1.00 74.06 129 PRO A CA 1
ATOM 1024 C C . PRO A 1 129 ? -12.182 4.795 -7.029 1.00 74.06 129 PRO A C 1
ATOM 1026 O O . PRO A 1 129 ? -10.994 4.816 -6.730 1.00 74.06 129 PRO A O 1
ATOM 1029 N N . GLY A 1 130 ? -12.898 5.925 -7.094 1.00 81.62 130 GLY A N 1
ATOM 1030 C CA . GLY A 1 130 ? -12.272 7.252 -7.106 1.00 81.62 130 GLY A CA 1
ATOM 1031 C C . GLY A 1 130 ? -11.658 7.682 -5.772 1.00 81.62 130 GLY A C 1
ATOM 1032 O O . GLY A 1 130 ? -10.529 8.165 -5.732 1.00 81.62 130 GLY A O 1
ATOM 1033 N N . ASN A 1 131 ? -12.384 7.516 -4.667 1.00 91.25 131 ASN A N 1
ATOM 1034 C CA . ASN A 1 131 ? -11.908 7.944 -3.350 1.00 91.25 131 ASN A CA 1
ATOM 1035 C C . ASN A 1 131 ? -11.172 6.825 -2.600 1.00 91.25 131 ASN A C 1
ATOM 1037 O O . ASN A 1 131 ? -10.392 7.121 -1.695 1.00 91.25 131 ASN A O 1
ATOM 1041 N N . SER A 1 132 ? -11.337 5.560 -3.009 1.00 91.50 132 SER A N 1
ATOM 1042 C CA . SER A 1 132 ? -10.534 4.449 -2.485 1.00 91.50 132 SER A CA 1
ATOM 1043 C C . SER A 1 132 ? -9.041 4.643 -2.745 1.00 91.50 132 SER A C 1
ATOM 1045 O O . SER A 1 132 ? -8.245 4.302 -1.876 1.00 91.50 132 SER A O 1
ATOM 1047 N N . SER A 1 133 ? -8.645 5.248 -3.876 1.00 94.06 133 SER A N 1
ATOM 1048 C CA . SER A 1 133 ? -7.235 5.570 -4.143 1.00 94.06 133 SER A CA 1
ATOM 1049 C C . SER A 1 133 ? -6.678 6.563 -3.122 1.00 94.06 133 SER A C 1
ATOM 1051 O O . SER A 1 133 ? -5.604 6.337 -2.570 1.00 94.06 133 SER A O 1
ATOM 1053 N N . LYS A 1 134 ? -7.431 7.631 -2.815 1.00 94.44 134 LYS A N 1
ATOM 1054 C CA . LYS A 1 134 ? -7.033 8.635 -1.814 1.00 94.44 134 LYS A CA 1
ATOM 1055 C C . LYS A 1 134 ? -6.849 7.999 -0.441 1.00 94.44 134 LYS A C 1
ATOM 1057 O O . LYS A 1 134 ? -5.804 8.180 0.171 1.00 94.44 134 LYS A O 1
ATOM 1062 N N . LEU A 1 135 ? -7.832 7.215 0.010 1.00 96.69 135 LEU A N 1
ATOM 1063 C CA . LEU A 1 135 ? -7.743 6.512 1.289 1.00 96.69 135 LEU A CA 1
ATOM 1064 C C . LEU A 1 135 ? -6.549 5.551 1.322 1.00 96.69 135 LEU A C 1
ATOM 1066 O O . LEU A 1 135 ? -5.795 5.550 2.290 1.00 96.69 135 LEU A O 1
ATOM 1070 N N . PHE A 1 136 ? -6.363 4.753 0.269 1.00 96.69 136 PHE A N 1
ATOM 1071 C CA . PHE A 1 136 ? -5.259 3.801 0.189 1.00 96.69 136 PHE A CA 1
ATOM 1072 C C . PHE A 1 136 ? -3.905 4.501 0.331 1.00 96.69 136 PHE A C 1
ATOM 1074 O O . PHE A 1 136 ? -3.057 4.059 1.098 1.00 96.69 136 PHE A O 1
ATOM 1081 N N . ILE A 1 137 ? -3.724 5.640 -0.334 1.00 95.56 137 ILE A N 1
ATOM 1082 C CA . ILE A 1 137 ? -2.486 6.421 -0.268 1.00 95.56 137 ILE A CA 1
ATOM 1083 C C . ILE A 1 137 ? -2.251 6.992 1.130 1.00 95.56 137 ILE A C 1
ATOM 1085 O O . ILE A 1 137 ? -1.138 6.888 1.643 1.00 95.56 137 ILE A O 1
ATOM 1089 N N . GLU A 1 138 ? -3.283 7.541 1.773 1.00 96.38 138 GLU A N 1
ATOM 1090 C CA . GLU A 1 138 ? -3.191 8.005 3.163 1.00 96.38 138 GLU A CA 1
ATOM 1091 C C . GLU A 1 138 ? -2.794 6.859 4.110 1.00 96.38 138 GLU A C 1
ATOM 1093 O O . GLU A 1 138 ? -1.934 7.037 4.974 1.00 96.38 138 GLU A O 1
ATOM 1098 N N . VAL A 1 139 ? -3.344 5.654 3.906 1.00 97.06 139 VAL A N 1
ATOM 1099 C CA . VAL A 1 139 ? -2.964 4.448 4.661 1.00 97.06 139 VAL A CA 1
ATOM 1100 C C . VAL A 1 139 ? -1.491 4.100 4.439 1.00 97.06 139 VAL A C 1
ATOM 1102 O O . VAL A 1 139 ? -0.768 3.878 5.412 1.00 97.06 139 VAL A O 1
ATOM 1105 N N . LEU A 1 140 ? -1.014 4.100 3.190 1.00 96.06 140 LEU A N 1
ATOM 1106 C CA . LEU A 1 140 ? 0.392 3.828 2.879 1.00 96.06 140 LEU A CA 1
ATOM 1107 C C . LEU A 1 140 ? 1.333 4.842 3.545 1.00 96.06 140 LEU A C 1
ATOM 1109 O O . LEU A 1 140 ? 2.336 4.445 4.137 1.00 96.06 140 LEU A O 1
ATOM 1113 N N . TYR A 1 141 ? 1.008 6.138 3.513 1.00 94.88 141 TYR A N 1
ATOM 1114 C CA . TYR A 1 141 ? 1.802 7.163 4.199 1.00 94.88 141 TYR A CA 1
ATOM 1115 C C . TYR A 1 141 ? 1.787 6.999 5.718 1.00 94.88 141 TYR A C 1
ATOM 1117 O O . TYR A 1 141 ? 2.828 7.162 6.364 1.00 94.88 141 TYR A O 1
ATOM 1125 N N . LYS A 1 142 ? 0.637 6.647 6.302 1.00 93.44 142 LYS A N 1
ATOM 1126 C CA . LYS A 1 142 ? 0.522 6.407 7.743 1.00 93.44 142 LYS A CA 1
ATOM 1127 C C . LYS A 1 142 ? 1.364 5.207 8.184 1.00 93.44 142 LYS A C 1
ATOM 1129 O O . LYS A 1 142 ? 2.065 5.294 9.186 1.00 93.44 142 LYS A O 1
ATOM 1134 N N . ILE A 1 143 ? 1.365 4.127 7.404 1.00 91.81 143 ILE A N 1
ATOM 1135 C CA . ILE A 1 143 ? 2.227 2.958 7.630 1.00 91.81 143 ILE A CA 1
ATOM 1136 C C . ILE A 1 143 ? 3.701 3.331 7.474 1.00 91.81 143 ILE A C 1
ATOM 1138 O O . ILE A 1 143 ? 4.514 3.017 8.338 1.00 91.81 143 ILE A O 1
ATOM 1142 N N . ASN A 1 144 ? 4.055 4.045 6.403 1.00 89.38 144 ASN A N 1
ATOM 1143 C CA . ASN A 1 144 ? 5.446 4.391 6.123 1.00 89.38 144 ASN A CA 1
ATOM 1144 C C . ASN A 1 144 ? 6.058 5.333 7.176 1.00 89.38 144 ASN A C 1
ATOM 1146 O O . ASN A 1 144 ? 7.269 5.335 7.372 1.00 89.38 144 ASN A O 1
ATOM 1150 N N . SER A 1 145 ? 5.224 6.120 7.862 1.00 85.94 145 SER A N 1
ATOM 1151 C CA . SER A 1 145 ? 5.632 7.030 8.942 1.00 85.94 145 SER A CA 1
ATOM 1152 C C . SER A 1 145 ? 5.500 6.438 10.354 1.00 85.94 145 SER A C 1
ATOM 1154 O O . SER A 1 145 ? 5.927 7.073 11.321 1.00 85.94 145 SER A O 1
ATOM 1156 N N . SER A 1 146 ? 4.933 5.236 10.501 1.00 79.88 146 SER A N 1
ATOM 1157 C CA . SER A 1 146 ? 4.704 4.598 11.802 1.00 79.88 146 SER A CA 1
ATOM 1158 C C . SER A 1 146 ? 6.008 4.102 12.438 1.00 79.88 146 SER A C 1
ATOM 1160 O O . SER A 1 146 ? 6.865 3.496 11.792 1.00 79.88 146 SER A O 1
ATOM 1162 N N . LYS A 1 147 ? 6.133 4.304 13.756 1.00 69.56 147 LYS A N 1
ATOM 1163 C CA . LYS A 1 147 ? 7.252 3.772 14.550 1.00 69.56 147 LYS A CA 1
ATOM 1164 C C . LYS A 1 147 ? 7.176 2.253 14.691 1.00 69.56 147 LYS A C 1
ATOM 1166 O O . LYS A 1 147 ? 8.208 1.594 14.752 1.00 69.56 147 LYS A O 1
ATOM 1171 N N . GLU A 1 148 ? 5.972 1.696 14.719 1.00 61.97 148 GLU A N 1
ATOM 1172 C CA . GLU A 1 148 ? 5.714 0.258 14.760 1.00 61.97 148 GLU A CA 1
ATOM 1173 C C . GLU A 1 148 ? 6.262 -0.428 13.504 1.00 61.97 148 GLU A C 1
ATOM 1175 O O . GLU A 1 148 ? 6.867 -1.492 13.617 1.00 61.97 148 GLU A O 1
ATOM 1180 N N . ALA A 1 149 ? 6.162 0.219 12.336 1.00 55.62 149 ALA A N 1
ATOM 1181 C CA . ALA A 1 149 ? 6.811 -0.252 11.113 1.00 55.62 149 ALA A CA 1
ATOM 1182 C C . ALA A 1 149 ? 8.352 -0.164 11.184 1.00 55.62 149 ALA A C 1
ATOM 1184 O O . ALA A 1 149 ? 9.047 -1.031 10.657 1.00 55.62 149 ALA A O 1
ATOM 1185 N N . LEU A 1 150 ? 8.902 0.840 11.881 1.00 56.78 150 LEU A N 1
ATOM 1186 C CA . LEU A 1 150 ? 10.351 1.017 12.082 1.00 56.78 150 LEU A CA 1
ATOM 1187 C C . LEU A 1 150 ? 10.957 0.046 13.117 1.00 56.78 150 LEU A C 1
ATOM 1189 O O . LEU A 1 150 ? 12.128 -0.314 13.008 1.00 56.78 150 LEU A O 1
ATOM 1193 N N . ASN A 1 151 ? 10.176 -0.409 14.103 1.00 49.72 151 ASN A N 1
ATOM 1194 C CA . ASN A 1 151 ? 10.609 -1.379 15.121 1.00 49.72 151 ASN A CA 1
ATOM 1195 C C . ASN A 1 151 ? 10.746 -2.815 14.577 1.00 49.72 151 ASN A C 1
ATOM 1197 O O . ASN A 1 151 ? 11.336 -3.678 15.235 1.00 49.72 151 ASN A O 1
ATOM 1201 N N . ILE A 1 152 ? 10.264 -3.089 13.360 1.00 53.31 152 ILE A N 1
ATOM 1202 C CA . ILE A 1 152 ? 10.471 -4.357 12.649 1.00 53.31 152 ILE A CA 1
ATOM 1203 C C . ILE A 1 152 ? 11.888 -4.352 12.047 1.00 53.31 152 ILE A C 1
ATOM 1205 O O . ILE A 1 152 ? 12.048 -4.217 10.849 1.00 53.31 152 ILE A O 1
ATOM 1209 N N . LYS A 1 153 ? 12.925 -4.447 12.896 1.00 50.50 153 LYS A N 1
ATOM 1210 C CA . LYS A 1 153 ? 14.370 -4.681 12.613 1.00 50.50 153 LYS A CA 1
ATOM 1211 C C . LYS A 1 153 ? 15.078 -3.945 11.447 1.00 50.50 153 LYS A C 1
ATOM 1213 O O . LYS A 1 153 ? 16.281 -4.144 11.292 1.00 50.50 153 LYS A O 1
ATOM 1218 N N . GLU A 1 154 ? 14.440 -3.082 10.665 1.00 51.62 154 GLU A N 1
ATOM 1219 C CA . GLU A 1 154 ? 14.989 -2.574 9.406 1.00 51.62 154 GLU A CA 1
ATOM 1220 C C . GLU A 1 154 ? 14.981 -1.043 9.357 1.00 51.62 154 GLU A C 1
ATOM 1222 O O . GLU A 1 154 ? 13.955 -0.386 9.507 1.00 51.62 154 GLU A O 1
ATOM 1227 N N . LYS A 1 155 ? 16.144 -0.455 9.046 1.00 47.19 155 LYS A N 1
ATOM 1228 C CA . LYS A 1 155 ? 16.330 0.986 8.772 1.00 47.19 155 LYS A CA 1
ATOM 1229 C C . LYS A 1 155 ? 15.541 1.501 7.543 1.00 47.19 155 LYS A C 1
ATOM 1231 O O . LYS A 1 155 ? 15.606 2.687 7.245 1.00 47.19 155 LYS A O 1
ATOM 1236 N N . LEU A 1 156 ? 14.798 0.624 6.859 1.00 55.19 156 LEU A N 1
ATOM 1237 C CA . LEU A 1 156 ? 13.885 0.875 5.731 1.00 55.19 156 LEU A CA 1
ATOM 1238 C C . LEU A 1 156 ? 12.409 0.552 6.093 1.00 55.19 156 LEU A C 1
ATOM 1240 O O . LEU A 1 156 ? 11.574 0.409 5.204 1.00 55.19 156 LEU A O 1
ATOM 1244 N N . GLY A 1 157 ? 12.095 0.383 7.386 1.00 66.81 157 GLY A N 1
ATOM 1245 C CA . GLY A 1 157 ? 10.985 -0.439 7.894 1.00 66.81 157 GLY A CA 1
ATOM 1246 C C . GLY A 1 157 ? 9.596 -0.220 7.285 1.00 66.81 157 GLY A C 1
ATOM 1247 O O . GLY A 1 157 ? 8.927 -1.196 6.962 1.00 66.81 157 GLY A O 1
ATOM 1248 N N . GLY A 1 158 ? 9.177 1.027 7.052 1.00 82.00 158 GLY A N 1
ATOM 1249 C CA . GLY A 1 158 ? 7.852 1.350 6.505 1.00 82.00 158 GLY A CA 1
ATOM 1250 C C . GLY A 1 158 ? 7.608 0.808 5.094 1.00 82.00 158 GLY A C 1
ATOM 1251 O O . GLY A 1 158 ? 6.711 -0.008 4.875 1.00 82.00 158 GLY A O 1
ATOM 1252 N N . ILE A 1 159 ? 8.434 1.228 4.134 1.00 87.44 159 ILE A N 1
ATOM 1253 C CA . ILE A 1 159 ? 8.304 0.804 2.735 1.00 87.44 159 ILE A CA 1
ATOM 1254 C C . ILE A 1 159 ? 8.507 -0.703 2.580 1.00 87.44 159 ILE A C 1
ATOM 1256 O O . ILE A 1 159 ? 7.832 -1.362 1.790 1.00 87.44 159 ILE A O 1
ATOM 1260 N N . LEU A 1 160 ? 9.433 -1.254 3.362 1.00 85.25 160 LEU A N 1
ATOM 1261 C CA . LEU A 1 160 ? 9.807 -2.653 3.295 1.00 85.25 160 LEU A CA 1
ATOM 1262 C C . LEU A 1 160 ? 8.678 -3.538 3.825 1.00 85.25 160 LEU A C 1
ATOM 1264 O O . LEU A 1 160 ? 8.330 -4.543 3.205 1.00 85.25 160 LEU A O 1
ATOM 1268 N N . TRP A 1 161 ? 8.028 -3.111 4.908 1.00 86.88 161 TRP A N 1
ATOM 1269 C CA . TRP A 1 161 ? 6.802 -3.730 5.394 1.00 86.88 161 TRP A CA 1
ATOM 1270 C C . TRP A 1 161 ? 5.701 -3.729 4.328 1.00 86.88 161 TRP A C 1
ATOM 1272 O O . TRP A 1 161 ? 5.082 -4.770 4.109 1.00 86.88 161 TRP A O 1
ATOM 1282 N N . ILE A 1 162 ? 5.496 -2.603 3.630 1.00 91.44 162 ILE A N 1
ATOM 1283 C CA . ILE A 1 162 ? 4.470 -2.477 2.582 1.00 91.44 162 ILE A CA 1
ATOM 1284 C C . ILE A 1 162 ? 4.728 -3.486 1.457 1.00 91.44 162 ILE A C 1
ATOM 1286 O O . ILE A 1 162 ? 3.830 -4.260 1.126 1.00 91.44 162 ILE A O 1
ATOM 1290 N N . TYR A 1 163 ? 5.949 -3.539 0.912 1.00 90.44 163 TYR A N 1
ATOM 1291 C CA . TYR A 1 163 ? 6.301 -4.513 -0.128 1.00 90.44 163 TYR A CA 1
ATOM 1292 C C . TYR A 1 163 ? 6.163 -5.957 0.356 1.00 90.44 163 TYR A C 1
ATOM 1294 O O . TYR A 1 163 ? 5.580 -6.776 -0.348 1.00 90.44 163 TYR A O 1
ATOM 1302 N N . ASN A 1 164 ? 6.648 -6.276 1.560 1.00 86.81 164 ASN A N 1
ATOM 1303 C CA . ASN A 1 164 ? 6.539 -7.619 2.135 1.00 86.81 164 ASN A CA 1
ATOM 1304 C C . ASN A 1 164 ? 5.082 -8.066 2.258 1.00 86.81 164 ASN A C 1
ATOM 1306 O O . ASN A 1 164 ? 4.735 -9.187 1.886 1.00 86.81 164 ASN A O 1
ATOM 1310 N N . LYS A 1 165 ? 4.218 -7.182 2.762 1.00 87.44 165 LYS A N 1
ATOM 1311 C CA . LYS A 1 165 ? 2.791 -7.465 2.912 1.00 87.44 165 LYS A CA 1
ATOM 1312 C C . LYS A 1 165 ? 2.076 -7.567 1.579 1.00 87.44 165 LYS A C 1
ATOM 1314 O O . LYS A 1 165 ? 1.257 -8.462 1.425 1.00 87.44 165 LYS A O 1
ATOM 1319 N N . TRP A 1 166 ? 2.399 -6.704 0.621 1.00 90.62 166 TRP A N 1
ATOM 1320 C CA . TRP A 1 166 ? 1.815 -6.770 -0.714 1.00 90.62 166 TRP A CA 1
ATOM 1321 C C . TRP A 1 166 ? 2.225 -8.050 -1.449 1.00 90.62 166 TRP A C 1
ATOM 1323 O O . TRP A 1 166 ? 1.381 -8.751 -1.994 1.00 90.62 166 TRP A O 1
ATOM 1333 N N . ASN A 1 167 ? 3.512 -8.404 -1.413 1.00 86.12 167 ASN A N 1
ATOM 1334 C CA . ASN A 1 167 ? 4.040 -9.588 -2.092 1.00 86.12 167 ASN A CA 1
ATOM 1335 C C . ASN A 1 167 ? 3.524 -10.904 -1.503 1.00 86.12 167 ASN A C 1
ATOM 1337 O O . ASN A 1 167 ? 3.435 -11.886 -2.239 1.00 86.12 167 ASN A O 1
ATOM 1341 N N . ALA A 1 168 ? 3.163 -10.920 -0.216 1.00 85.50 168 ALA A N 1
ATOM 1342 C CA . ALA A 1 168 ? 2.508 -12.059 0.423 1.00 85.50 168 ALA A CA 1
ATOM 1343 C C . ALA A 1 168 ? 1.086 -12.316 -0.111 1.00 85.50 168 ALA A C 1
ATOM 1345 O O . ALA A 1 168 ? 0.552 -13.404 0.094 1.00 85.50 168 ALA A O 1
ATOM 1346 N N . LEU A 1 169 ? 0.472 -11.344 -0.796 1.00 85.56 169 LEU A N 1
ATOM 1347 C CA . LEU A 1 169 ? -0.819 -11.521 -1.448 1.00 85.56 169 LEU A CA 1
ATOM 1348 C C . LEU A 1 169 ? -0.617 -12.104 -2.849 1.00 85.56 169 LEU A C 1
ATOM 1350 O O . LEU A 1 169 ? 0.013 -11.506 -3.730 1.00 85.56 169 LEU A O 1
ATOM 1354 N N . GLU A 1 170 ? -1.178 -13.286 -3.077 1.00 78.88 170 GLU A N 1
ATOM 1355 C CA . GLU A 1 170 ? -1.162 -13.905 -4.397 1.00 78.88 170 GLU A CA 1
ATOM 1356 C C . GLU A 1 170 ? -2.090 -13.153 -5.358 1.00 78.88 170 GLU A C 1
ATOM 1358 O O . GLU A 1 170 ? -3.277 -12.974 -5.099 1.00 78.88 170 GLU A O 1
ATOM 1363 N N . ASN A 1 171 ? -1.535 -12.723 -6.496 1.00 75.38 171 ASN A N 1
ATOM 1364 C CA . ASN A 1 171 ? -2.255 -12.129 -7.629 1.00 75.38 171 ASN A CA 1
ATOM 1365 C C . ASN A 1 171 ? -3.142 -10.909 -7.320 1.00 75.38 171 ASN A C 1
ATOM 1367 O O . ASN A 1 171 ? -3.975 -10.547 -8.151 1.00 75.38 171 ASN A O 1
ATOM 1371 N N . PHE A 1 172 ? -2.939 -10.230 -6.190 1.00 88.25 172 PHE A N 1
ATOM 1372 C CA . PHE A 1 172 ? -3.718 -9.056 -5.800 1.00 88.25 172 PHE A CA 1
ATOM 1373 C C . PHE A 1 172 ? -3.353 -7.835 -6.674 1.00 88.25 172 PHE A C 1
ATOM 1375 O O . PHE A 1 172 ? -2.218 -7.364 -6.597 1.00 88.25 172 PHE A O 1
ATOM 1382 N N . PRO A 1 173 ? -4.252 -7.349 -7.553 1.00 90.81 173 PRO A N 1
ATOM 1383 C CA . PRO A 1 173 ? -3.991 -6.216 -8.428 1.00 90.81 173 PRO A CA 1
ATOM 1384 C C . PRO A 1 173 ? -4.178 -4.874 -7.708 1.00 90.81 173 PRO A C 1
ATOM 1386 O O . PRO A 1 173 ? -5.112 -4.676 -6.926 1.00 90.81 173 PRO A O 1
ATOM 1389 N N . LEU A 1 174 ? -3.326 -3.911 -8.045 1.00 93.19 174 LEU A N 1
ATOM 1390 C CA . LEU A 1 174 ? -3.398 -2.534 -7.571 1.00 93.19 174 LEU A CA 1
ATOM 1391 C C . LEU A 1 174 ? -4.679 -1.828 -8.013 1.00 93.19 174 LEU A C 1
ATOM 1393 O O . LEU A 1 174 ? -5.151 -0.941 -7.304 1.00 93.19 174 LEU A O 1
ATOM 1397 N N . GLU A 1 175 ? -5.280 -2.250 -9.129 1.00 91.50 175 GLU A N 1
ATOM 1398 C CA . GLU A 1 175 ? -6.501 -1.657 -9.689 1.00 91.50 175 GLU A CA 1
ATOM 1399 C C . GLU A 1 175 ? -7.692 -1.655 -8.715 1.00 91.50 175 GLU A C 1
ATOM 1401 O O . GLU A 1 175 ? -8.586 -0.818 -8.837 1.00 91.50 175 GLU A O 1
ATOM 1406 N N . PHE A 1 176 ? -7.683 -2.533 -7.703 1.00 90.56 176 PHE A N 1
ATOM 1407 C CA . PHE A 1 176 ? -8.675 -2.521 -6.624 1.00 90.56 176 PHE A CA 1
ATOM 1408 C C . PHE A 1 176 ? -8.631 -1.258 -5.755 1.00 90.56 176 PHE A C 1
ATOM 1410 O O . PHE A 1 176 ? -9.628 -0.931 -5.096 1.00 90.56 176 PHE A O 1
ATOM 1417 N N . PHE A 1 177 ? -7.496 -0.561 -5.749 1.00 93.06 177 PHE A N 1
ATOM 1418 C CA . PHE A 1 177 ? -7.293 0.697 -5.043 1.00 93.06 177 PHE A CA 1
ATOM 1419 C C . PHE A 1 177 ? -7.031 1.857 -5.990 1.00 93.06 177 PHE A C 1
ATOM 1421 O O . PHE A 1 177 ? -7.670 2.897 -5.836 1.00 93.06 177 PHE A O 1
ATOM 1428 N N . VAL A 1 178 ? -6.110 1.698 -6.942 1.00 92.56 178 VAL A N 1
ATOM 1429 C CA . VAL A 1 178 ? -5.676 2.748 -7.866 1.00 92.56 178 VAL A CA 1
ATOM 1430 C C . VAL A 1 178 ? -5.816 2.250 -9.304 1.00 92.56 178 VAL A C 1
ATOM 1432 O O . VAL A 1 178 ? -5.005 1.439 -9.750 1.00 92.56 178 VAL A O 1
ATOM 1435 N N . PRO A 1 179 ? -6.833 2.717 -10.048 1.00 89.56 179 PRO A N 1
ATOM 1436 C CA . PRO A 1 179 ? -6.979 2.388 -11.460 1.00 89.56 179 PRO A CA 1
ATOM 1437 C C . PRO A 1 179 ? -5.750 2.810 -12.277 1.00 89.56 179 PRO A C 1
ATOM 1439 O O . PRO A 1 179 ? -5.173 3.870 -12.033 1.00 89.56 179 PRO A O 1
ATOM 1442 N N . ASN A 1 180 ? -5.392 2.028 -13.299 1.00 84.06 180 ASN A N 1
ATOM 1443 C CA . ASN A 1 180 ? -4.204 2.282 -14.130 1.00 84.06 180 ASN A CA 1
ATOM 1444 C C . ASN A 1 180 ? -4.186 3.686 -14.757 1.00 84.06 180 ASN A C 1
ATOM 1446 O O . ASN A 1 180 ? -3.139 4.321 -14.822 1.00 84.06 180 ASN A O 1
ATOM 1450 N N . ASN A 1 181 ? -5.348 4.207 -15.158 1.00 84.94 181 ASN A N 1
ATOM 1451 C CA . ASN A 1 181 ? -5.478 5.550 -15.731 1.00 84.94 181 ASN A CA 1
ATOM 1452 C C . ASN A 1 181 ? -5.364 6.689 -14.699 1.00 84.94 181 ASN A C 1
ATOM 1454 O O . ASN A 1 181 ? -5.437 7.855 -15.076 1.00 84.94 181 ASN A O 1
ATOM 1458 N N . GLN A 1 182 ? -5.222 6.377 -13.408 1.00 89.44 182 GLN A N 1
ATOM 1459 C CA . GLN A 1 182 ? -5.047 7.354 -12.332 1.00 89.44 182 GLN A CA 1
ATOM 1460 C C . GLN A 1 182 ? -3.649 7.320 -11.714 1.00 89.44 182 GLN A C 1
ATOM 1462 O O . GLN A 1 182 ? -3.381 8.107 -10.810 1.00 89.44 182 GLN A O 1
ATOM 1467 N N . ILE A 1 183 ? -2.748 6.451 -12.183 1.00 91.25 183 ILE A N 1
ATOM 1468 C CA . ILE A 1 183 ? -1.427 6.288 -11.564 1.00 91.25 183 ILE A CA 1
ATOM 1469 C C . ILE A 1 183 ? -0.632 7.601 -11.555 1.00 91.25 183 ILE A C 1
ATOM 1471 O O . ILE A 1 183 ? -0.013 7.937 -10.545 1.00 91.25 183 ILE A O 1
ATOM 1475 N N . ASN A 1 184 ? -0.739 8.395 -12.625 1.00 93.56 184 ASN A N 1
ATOM 1476 C CA . ASN A 1 184 ? -0.061 9.687 -12.740 1.00 93.56 184 ASN A CA 1
ATOM 1477 C C . ASN A 1 184 ? -0.533 10.690 -11.679 1.00 93.56 184 ASN A C 1
ATOM 1479 O O . ASN A 1 184 ? 0.280 11.422 -11.123 1.00 93.56 184 ASN A O 1
ATOM 1483 N N . ASN A 1 185 ? -1.823 10.669 -11.320 1.00 93.31 185 ASN A N 1
ATOM 1484 C CA . ASN A 1 185 ? -2.407 11.596 -10.341 1.00 93.31 185 ASN A CA 1
ATOM 1485 C C . ASN A 1 185 ? -1.856 11.392 -8.924 1.00 93.31 185 ASN A C 1
ATOM 1487 O O . ASN A 1 185 ? -1.952 12.283 -8.080 1.00 93.31 185 ASN A O 1
ATOM 1491 N N . TYR A 1 186 ? -1.330 10.201 -8.652 1.00 91.19 186 TYR A N 1
ATOM 1492 C CA . TYR A 1 186 ? -0.916 9.775 -7.323 1.00 91.19 186 TYR A CA 1
ATOM 1493 C C . TYR A 1 186 ? 0.586 9.528 -7.207 1.00 91.19 186 TYR A C 1
ATOM 1495 O O . TYR A 1 186 ? 1.091 9.343 -6.097 1.00 91.19 186 TYR A O 1
ATOM 1503 N N . PHE A 1 187 ? 1.316 9.571 -8.321 1.00 93.50 187 PHE A N 1
ATOM 1504 C CA . PHE A 1 187 ? 2.764 9.521 -8.290 1.00 93.50 187 PHE A CA 1
ATOM 1505 C C . PHE A 1 187 ? 3.326 10.786 -7.633 1.00 93.50 187 PHE A C 1
ATOM 1507 O O . PHE A 1 187 ? 3.156 11.909 -8.106 1.00 93.50 187 PHE A O 1
ATOM 1514 N N . LYS A 1 188 ? 4.054 10.584 -6.538 1.00 94.19 188 LYS A N 1
ATOM 1515 C CA . LYS A 1 188 ? 4.884 11.599 -5.889 1.00 94.19 188 LYS A CA 1
ATOM 1516 C C . LYS A 1 188 ? 6.340 11.156 -5.959 1.00 94.19 188 LYS A C 1
ATOM 1518 O O . LYS A 1 188 ? 6.631 9.965 -6.031 1.00 94.19 188 LYS A O 1
ATOM 1523 N N . LYS A 1 189 ? 7.273 12.113 -5.933 1.00 94.00 189 LYS A N 1
ATOM 1524 C CA . LYS A 1 189 ? 8.724 11.845 -5.977 1.00 94.00 189 LYS A CA 1
ATOM 1525 C C . LYS A 1 189 ? 9.250 11.325 -4.628 1.00 94.00 189 LYS A C 1
ATOM 1527 O O . LYS A 1 189 ? 10.175 11.888 -4.052 1.00 94.00 189 LYS A O 1
ATOM 1532 N N . ASP A 1 190 ? 8.634 10.266 -4.118 1.00 93.00 190 ASP A N 1
ATOM 1533 C CA . ASP A 1 190 ? 8.953 9.606 -2.858 1.00 93.00 190 ASP A CA 1
ATOM 1534 C C . ASP A 1 190 ? 8.817 8.078 -2.982 1.00 93.00 190 ASP A C 1
ATOM 1536 O O . ASP A 1 190 ? 8.573 7.535 -4.061 1.00 93.00 190 ASP A O 1
ATOM 1540 N N . GLN A 1 191 ? 9.011 7.361 -1.874 1.00 91.62 191 GLN A N 1
ATOM 1541 C CA . GLN A 1 191 ? 8.971 5.899 -1.883 1.00 91.62 191 GLN A CA 1
ATOM 1542 C C . GLN A 1 191 ? 7.568 5.311 -2.066 1.00 91.62 191 GLN A C 1
ATOM 1544 O O . GLN A 1 191 ? 7.458 4.217 -2.615 1.00 91.62 191 GLN A O 1
ATOM 1549 N N . ILE A 1 192 ? 6.508 6.021 -1.666 1.00 95.25 192 ILE A N 1
ATOM 1550 C CA . ILE A 1 192 ? 5.132 5.568 -1.905 1.00 95.25 192 ILE A CA 1
ATOM 1551 C C . ILE A 1 192 ? 4.805 5.683 -3.393 1.00 95.25 192 ILE A C 1
ATOM 1553 O O . ILE A 1 192 ? 4.257 4.744 -3.965 1.00 95.25 192 ILE A O 1
ATOM 1557 N N . GLY A 1 193 ? 5.214 6.770 -4.052 1.00 95.81 193 GLY A N 1
ATOM 1558 C CA . GLY A 1 193 ? 5.085 6.906 -5.503 1.00 95.81 193 GLY A CA 1
ATOM 1559 C C . GLY A 1 193 ? 5.840 5.816 -6.267 1.00 95.81 193 GLY A C 1
ATOM 1560 O O . GLY A 1 193 ? 5.285 5.220 -7.189 1.00 95.81 193 GLY A O 1
ATOM 1561 N N . VAL A 1 194 ? 7.067 5.487 -5.842 1.00 96.31 194 VAL A N 1
ATOM 1562 C CA . VAL A 1 194 ? 7.835 4.356 -6.401 1.00 96.31 194 VAL A CA 1
ATOM 1563 C C . VAL A 1 194 ? 7.112 3.024 -6.188 1.00 96.31 194 VAL A C 1
ATOM 1565 O O . VAL A 1 194 ? 7.084 2.214 -7.110 1.00 96.31 194 VAL A O 1
ATOM 1568 N N . PHE A 1 195 ? 6.516 2.797 -5.013 1.00 96.31 195 PHE A N 1
ATOM 1569 C CA . PHE A 1 195 ? 5.714 1.601 -4.732 1.00 96.31 195 PHE A CA 1
ATOM 1570 C C . PHE A 1 195 ? 4.495 1.480 -5.643 1.00 96.31 195 PHE A C 1
ATOM 1572 O O . PHE A 1 195 ? 4.317 0.452 -6.287 1.00 96.31 195 PHE A O 1
ATOM 1579 N N . LEU A 1 196 ? 3.679 2.526 -5.756 1.00 96.56 196 LEU A N 1
ATOM 1580 C CA . LEU A 1 196 ? 2.492 2.485 -6.613 1.00 96.56 196 LEU A CA 1
ATOM 1581 C C . LEU A 1 196 ? 2.868 2.190 -8.067 1.00 96.56 196 LEU A C 1
ATOM 1583 O O . LEU A 1 196 ? 2.257 1.340 -8.712 1.00 96.56 196 LEU A O 1
ATOM 1587 N N . LEU A 1 197 ? 3.907 2.861 -8.566 1.00 97.00 197 LEU A N 1
ATOM 1588 C CA . LEU A 1 197 ? 4.369 2.679 -9.933 1.00 97.00 197 LEU A CA 1
ATOM 1589 C C . LEU A 1 197 ? 4.969 1.284 -10.161 1.00 97.00 197 LEU A C 1
ATOM 1591 O O . LEU A 1 197 ? 4.705 0.678 -11.196 1.00 97.00 197 LEU A O 1
ATOM 1595 N N . SER A 1 198 ? 5.742 0.750 -9.209 1.00 96.56 198 SER A N 1
ATOM 1596 C CA . SER A 1 198 ? 6.351 -0.577 -9.348 1.00 96.56 198 SER A CA 1
ATOM 1597 C C . SER A 1 198 ? 5.298 -1.683 -9.365 1.00 96.56 198 SER A C 1
ATOM 1599 O O . SER A 1 198 ? 5.374 -2.579 -10.205 1.00 96.5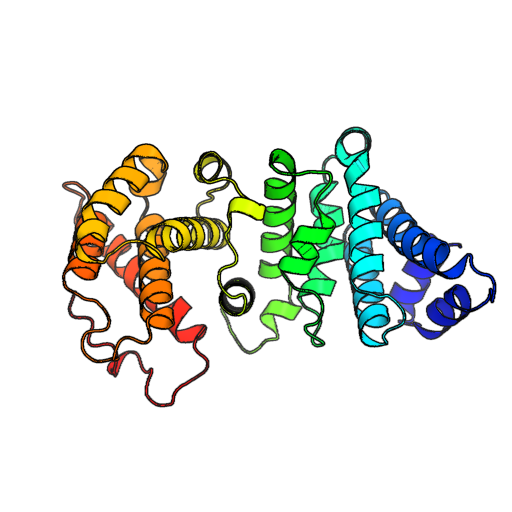6 198 SER A O 1
ATOM 1601 N N . ILE A 1 199 ? 4.270 -1.590 -8.516 1.00 95.50 199 ILE A N 1
ATOM 1602 C CA . ILE A 1 199 ? 3.164 -2.549 -8.529 1.00 95.50 199 ILE A CA 1
ATOM 1603 C C . ILE A 1 199 ? 2.330 -2.414 -9.810 1.00 95.50 199 ILE A C 1
ATOM 1605 O O . ILE A 1 199 ? 1.991 -3.433 -10.404 1.00 95.50 199 ILE A O 1
ATOM 1609 N N . ALA A 1 200 ? 2.058 -1.197 -10.295 1.00 95.31 200 ALA A N 1
ATOM 1610 C CA . ALA A 1 200 ? 1.333 -1.001 -11.556 1.00 95.31 200 ALA A CA 1
ATOM 1611 C C . ALA A 1 200 ? 2.071 -1.622 -12.757 1.00 95.31 200 ALA A C 1
ATOM 1613 O O . ALA A 1 200 ? 1.467 -2.307 -13.585 1.00 95.31 200 ALA A O 1
ATOM 1614 N N . ILE A 1 201 ? 3.393 -1.426 -12.832 1.00 95.75 201 ILE A N 1
ATOM 1615 C CA . ILE A 1 201 ? 4.243 -2.049 -13.854 1.00 95.75 201 ILE A CA 1
ATOM 1616 C C . ILE A 1 201 ? 4.225 -3.577 -13.691 1.00 95.75 201 ILE A C 1
ATOM 1618 O O . ILE A 1 201 ? 4.010 -4.291 -14.669 1.00 95.75 201 ILE A O 1
ATOM 1622 N N . TYR A 1 202 ? 4.388 -4.092 -12.469 1.00 93.75 202 TYR A N 1
ATOM 1623 C CA . TYR A 1 202 ? 4.340 -5.529 -12.184 1.00 93.75 202 TYR A CA 1
ATOM 1624 C C . TYR A 1 202 ? 3.009 -6.161 -12.618 1.00 93.75 202 TYR A C 1
ATOM 1626 O O . TYR A 1 202 ? 3.008 -7.185 -13.304 1.00 93.75 202 TYR A O 1
ATOM 1634 N N . ASP A 1 203 ? 1.879 -5.538 -12.282 1.00 92.75 203 ASP A N 1
ATOM 1635 C CA . ASP A 1 203 ? 0.547 -6.012 -12.663 1.00 92.75 203 ASP A CA 1
ATOM 1636 C C . ASP A 1 203 ? 0.370 -6.067 -14.176 1.00 92.75 203 ASP A C 1
ATOM 1638 O O . ASP A 1 203 ? -0.301 -6.966 -14.690 1.00 92.75 203 ASP A O 1
ATOM 1642 N N . LYS A 1 204 ? 1.019 -5.149 -14.901 1.00 92.44 204 LYS A N 1
ATOM 1643 C CA . LYS A 1 204 ? 1.052 -5.207 -16.356 1.00 92.44 204 LYS A CA 1
ATOM 1644 C C . LYS A 1 204 ? 1.907 -6.366 -16.863 1.00 92.44 204 LYS A C 1
ATOM 1646 O O . LYS A 1 204 ? 1.499 -7.028 -17.812 1.00 92.44 204 LYS A O 1
ATOM 1651 N N . MET A 1 205 ? 3.064 -6.614 -16.253 1.00 91.06 205 MET A N 1
ATOM 1652 C CA . MET A 1 205 ? 4.031 -7.623 -16.696 1.00 91.06 205 MET A CA 1
ATOM 1653 C C . MET A 1 205 ? 3.610 -9.067 -16.398 1.00 91.06 205 MET A C 1
ATOM 1655 O O . MET A 1 205 ? 3.858 -9.949 -17.214 1.00 91.06 205 MET A O 1
ATOM 1659 N N . ARG A 1 206 ? 2.979 -9.324 -15.244 1.00 86.75 206 ARG A N 1
ATOM 1660 C CA . ARG A 1 206 ? 2.840 -10.667 -14.640 1.00 86.75 206 ARG A CA 1
ATOM 1661 C C . ARG A 1 206 ? 2.112 -11.731 -15.478 1.00 86.75 206 ARG A C 1
ATOM 1663 O O .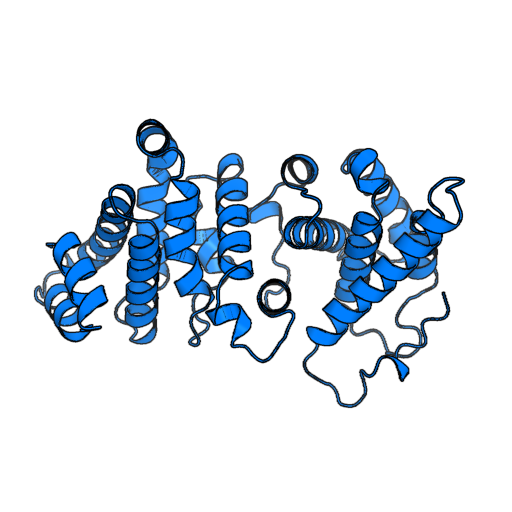 ARG A 1 206 ? 2.196 -12.907 -15.146 1.00 86.75 206 ARG A O 1
ATOM 1670 N N . PHE A 1 207 ? 1.403 -11.342 -16.538 1.00 82.44 207 PHE A N 1
ATOM 1671 C CA . PHE A 1 207 ? 0.681 -12.259 -17.432 1.00 82.44 207 PHE A CA 1
ATOM 1672 C C . PHE A 1 207 ? 1.127 -12.171 -18.897 1.00 82.44 207 PHE A C 1
ATOM 1674 O O . PHE A 1 207 ? 0.466 -12.730 -19.772 1.00 82.44 207 PHE A O 1
ATOM 1681 N N . ILE A 1 208 ? 2.208 -11.446 -19.188 1.00 84.38 208 ILE A N 1
ATOM 1682 C CA . ILE A 1 208 ? 2.708 -11.287 -20.553 1.00 84.38 208 ILE A CA 1
ATOM 1683 C C . ILE A 1 208 ? 3.743 -12.377 -20.849 1.00 84.38 208 ILE A C 1
ATOM 1685 O O . ILE A 1 208 ? 4.656 -12.604 -20.062 1.00 84.38 208 ILE A O 1
ATOM 1689 N N . ASP A 1 209 ? 3.618 -13.029 -22.006 1.00 81.06 209 ASP A N 1
ATOM 1690 C CA . ASP A 1 209 ? 4.665 -13.905 -22.545 1.00 81.06 209 ASP A CA 1
ATOM 1691 C C . ASP A 1 209 ? 5.967 -13.110 -22.729 1.00 81.06 209 ASP A C 1
ATOM 1693 O O . ASP A 1 209 ? 5.946 -12.049 -23.359 1.00 81.06 209 ASP A O 1
ATOM 1697 N N . ASN A 1 210 ? 7.101 -13.627 -22.235 1.00 78.44 210 ASN A N 1
ATOM 1698 C CA . ASN A 1 210 ? 8.399 -12.947 -22.322 1.00 78.44 210 ASN A CA 1
ATOM 1699 C C . ASN A 1 210 ? 8.700 -12.421 -23.733 1.00 78.44 210 ASN A C 1
ATOM 1701 O O . ASN A 1 210 ? 9.201 -11.308 -23.863 1.00 78.44 210 ASN A O 1
ATOM 1705 N N . LYS A 1 211 ? 8.332 -13.143 -24.801 1.00 82.00 211 LYS A N 1
ATOM 1706 C CA . LYS A 1 211 ? 8.578 -12.713 -26.191 1.00 82.00 211 LYS A CA 1
ATOM 1707 C C . LYS A 1 211 ? 7.867 -11.413 -26.563 1.00 82.00 211 LYS A C 1
ATOM 1709 O O . LYS A 1 211 ? 8.359 -10.689 -27.421 1.00 82.00 211 LYS A O 1
ATOM 1714 N N . LEU A 1 212 ? 6.721 -11.135 -25.947 1.00 88.44 212 LEU A N 1
ATOM 1715 C CA . LEU A 1 212 ? 5.903 -9.944 -26.194 1.00 88.44 212 LEU A CA 1
ATOM 1716 C C . LEU A 1 212 ? 6.060 -8.883 -25.095 1.00 88.44 212 LEU A C 1
ATOM 1718 O O . LEU A 1 212 ? 5.530 -7.779 -25.228 1.00 88.44 212 LEU A O 1
ATOM 1722 N N . LEU A 1 213 ? 6.777 -9.209 -24.015 1.00 88.62 213 LEU A N 1
ATOM 1723 C CA . LEU A 1 213 ? 6.923 -8.367 -22.831 1.00 88.62 213 LEU A CA 1
ATOM 1724 C C . LEU A 1 213 ? 7.454 -6.980 -23.173 1.00 88.62 213 LEU A C 1
ATOM 1726 O O . LEU A 1 213 ? 6.871 -5.993 -22.735 1.00 88.62 213 LEU A O 1
ATOM 1730 N N . TYR A 1 214 ? 8.516 -6.908 -23.979 1.00 89.50 214 TYR A N 1
ATOM 1731 C CA . TYR A 1 214 ? 9.137 -5.639 -24.356 1.00 89.50 214 TYR A CA 1
ATOM 1732 C C . TYR A 1 214 ? 8.139 -4.702 -25.046 1.00 89.50 214 TYR A C 1
ATOM 1734 O O . TYR A 1 214 ? 7.888 -3.602 -24.557 1.00 89.50 214 TYR A O 1
ATOM 1742 N N . ASP A 1 215 ? 7.523 -5.161 -26.138 1.00 90.31 215 ASP A N 1
ATOM 1743 C CA . ASP A 1 215 ? 6.657 -4.328 -26.976 1.00 90.31 215 ASP A CA 1
ATOM 1744 C C . ASP A 1 215 ? 5.371 -3.924 -26.240 1.00 90.31 215 ASP A C 1
ATOM 1746 O O . ASP A 1 215 ? 4.961 -2.761 -26.274 1.00 90.31 215 ASP A O 1
ATOM 1750 N N . ILE A 1 216 ? 4.745 -4.868 -25.524 1.00 92.25 216 ILE A N 1
ATOM 1751 C CA . ILE A 1 216 ? 3.506 -4.602 -24.783 1.00 92.25 216 ILE A CA 1
ATOM 1752 C C . ILE A 1 216 ? 3.769 -3.655 -23.613 1.00 92.25 216 ILE A C 1
ATOM 1754 O O . ILE A 1 216 ? 2.972 -2.741 -23.379 1.00 92.25 216 ILE A O 1
ATOM 1758 N N . LEU A 1 217 ? 4.857 -3.860 -22.865 1.00 93.75 217 LEU A N 1
ATOM 1759 C CA . LEU A 1 217 ? 5.171 -3.010 -21.724 1.00 93.75 217 LEU A CA 1
ATOM 1760 C C . LEU A 1 217 ? 5.562 -1.605 -22.180 1.00 93.75 217 LEU A C 1
ATOM 1762 O O . LEU A 1 217 ? 5.051 -0.636 -21.625 1.00 93.75 217 LEU A O 1
ATOM 1766 N N . GLN A 1 218 ? 6.399 -1.479 -23.212 1.00 92.06 218 GLN A N 1
ATOM 1767 C CA . GLN A 1 218 ? 6.789 -0.181 -23.758 1.00 92.06 218 GLN A CA 1
ATOM 1768 C C . GLN A 1 218 ? 5.569 0.595 -24.269 1.00 92.06 218 GLN A C 1
ATOM 1770 O O . GLN A 1 218 ? 5.389 1.761 -23.916 1.00 92.06 218 GLN A O 1
ATOM 1775 N N . SER A 1 219 ? 4.688 -0.062 -25.031 1.00 92.88 219 SER A N 1
ATOM 1776 C CA . SER A 1 219 ? 3.436 0.542 -25.497 1.00 92.88 219 SER A CA 1
ATOM 1777 C C . SER A 1 219 ? 2.558 1.000 -24.330 1.00 92.88 219 SER A C 1
ATOM 1779 O O . SER A 1 219 ? 2.038 2.117 -24.344 1.00 92.88 219 SER A O 1
ATOM 1781 N N . TRP A 1 220 ? 2.432 0.175 -23.287 1.00 94.38 220 TRP A N 1
ATOM 1782 C CA . TRP A 1 220 ? 1.656 0.527 -22.103 1.00 94.38 220 TRP A CA 1
ATOM 1783 C C . TRP A 1 220 ? 2.258 1.710 -21.340 1.00 94.38 220 TRP A C 1
ATOM 1785 O O . TRP A 1 220 ? 1.509 2.622 -20.991 1.00 94.38 220 TRP A O 1
ATOM 1795 N N . ILE A 1 221 ? 3.579 1.734 -21.131 1.00 94.25 221 ILE A N 1
ATOM 1796 C CA . ILE A 1 221 ? 4.278 2.839 -20.460 1.00 94.25 221 ILE A CA 1
ATOM 1797 C C . ILE A 1 221 ? 4.027 4.143 -21.219 1.00 94.25 221 ILE A C 1
ATOM 1799 O O . ILE A 1 221 ? 3.575 5.112 -20.617 1.00 94.25 221 ILE A O 1
ATOM 1803 N N . CYS A 1 222 ? 4.240 4.160 -22.538 1.00 91.31 222 CYS A N 1
ATOM 1804 C CA . CYS A 1 222 ? 4.035 5.355 -23.358 1.00 91.31 222 CYS A CA 1
ATOM 1805 C C . CYS A 1 222 ? 2.581 5.850 -23.367 1.00 91.31 222 CYS A C 1
ATOM 1807 O O . CYS A 1 222 ? 2.349 7.042 -23.539 1.00 91.31 222 CYS A O 1
ATOM 1809 N N . ALA A 1 223 ? 1.606 4.950 -23.208 1.00 92.69 223 ALA A N 1
ATOM 1810 C CA . ALA A 1 223 ? 0.189 5.302 -23.221 1.00 92.69 223 ALA A CA 1
ATOM 1811 C C . ALA A 1 223 ? -0.368 5.707 -21.846 1.00 92.69 223 ALA A C 1
ATOM 1813 O O . ALA A 1 223 ? -1.389 6.390 -21.798 1.00 92.69 223 ALA A O 1
ATOM 1814 N N . ASN A 1 224 ? 0.243 5.260 -20.742 1.00 93.38 224 ASN A N 1
ATOM 1815 C CA . ASN A 1 224 ? -0.349 5.380 -19.403 1.00 93.38 224 ASN A CA 1
ATOM 1816 C C . ASN A 1 224 ? 0.509 6.150 -18.401 1.00 93.38 224 ASN A C 1
ATOM 1818 O O . ASN A 1 224 ? -0.029 6.554 -17.376 1.00 93.38 224 ASN A O 1
ATOM 1822 N N . ILE A 1 225 ? 1.804 6.351 -18.655 1.00 95.75 225 ILE A N 1
ATOM 1823 C CA . ILE A 1 225 ? 2.706 7.044 -17.732 1.00 95.75 225 ILE A CA 1
ATOM 1824 C C . ILE A 1 225 ? 3.130 8.379 -18.333 1.00 95.75 225 ILE A C 1
ATOM 1826 O O . ILE A 1 225 ? 3.619 8.435 -19.462 1.00 95.75 225 ILE A O 1
ATOM 1830 N N . ASP A 1 226 ? 2.982 9.453 -17.560 1.00 95.50 226 ASP A N 1
ATOM 1831 C CA . ASP A 1 226 ? 3.356 10.789 -18.014 1.00 95.50 226 ASP A CA 1
ATOM 1832 C C . ASP A 1 226 ? 4.858 10.872 -18.317 1.00 95.50 226 ASP A C 1
ATOM 1834 O O . ASP A 1 226 ? 5.706 10.371 -17.569 1.00 95.50 226 ASP A O 1
ATOM 1838 N N . ALA A 1 227 ? 5.208 11.576 -19.398 1.00 93.25 227 ALA A N 1
ATOM 1839 C CA . ALA A 1 227 ? 6.594 11.719 -19.841 1.00 93.25 227 ALA A CA 1
ATOM 1840 C C . ALA A 1 227 ? 7.508 12.313 -18.754 1.00 93.25 227 ALA A C 1
ATOM 1842 O O . ALA A 1 227 ? 8.676 11.939 -18.649 1.00 93.25 227 ALA A O 1
ATOM 1843 N N . GLU A 1 228 ? 6.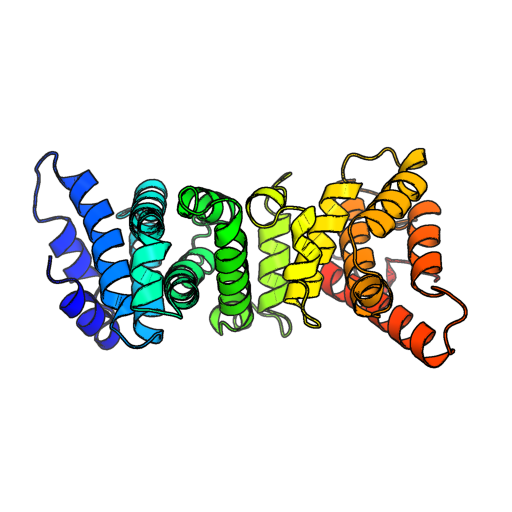981 13.205 -17.910 1.00 93.25 228 GLU A N 1
ATOM 1844 C CA . GLU A 1 228 ? 7.722 13.779 -16.783 1.00 93.25 228 GLU A CA 1
ATOM 1845 C C . GLU A 1 228 ? 8.107 12.730 -15.736 1.00 93.25 228 GLU A C 1
ATOM 1847 O O . GLU A 1 228 ? 9.195 12.812 -15.169 1.00 93.25 228 GLU A O 1
ATOM 1852 N N . ILE A 1 229 ? 7.254 11.725 -15.508 1.00 95.38 229 ILE A N 1
ATOM 1853 C CA . ILE A 1 229 ? 7.520 10.621 -14.582 1.00 95.38 229 ILE A CA 1
ATOM 1854 C C . ILE A 1 229 ? 8.594 9.708 -15.174 1.00 95.38 229 ILE A C 1
ATOM 1856 O O . ILE A 1 229 ? 9.571 9.413 -14.485 1.00 95.38 229 ILE A O 1
ATOM 1860 N N . ILE A 1 230 ? 8.473 9.333 -16.455 1.00 94.56 230 ILE A N 1
ATOM 1861 C CA . ILE A 1 230 ? 9.452 8.493 -17.180 1.00 94.56 230 ILE A CA 1
ATOM 1862 C C . ILE A 1 230 ? 10.858 9.129 -17.158 1.00 94.56 230 ILE A C 1
ATOM 1864 O O . ILE A 1 230 ? 11.883 8.449 -17.018 1.00 94.56 230 ILE A O 1
ATOM 1868 N N . LYS A 1 231 ? 10.916 10.464 -17.228 1.00 91.75 231 LYS A N 1
ATOM 1869 C CA . LYS A 1 231 ? 12.158 11.245 -17.139 1.00 91.75 231 LYS A CA 1
ATOM 1870 C C . LYS A 1 231 ? 12.794 11.264 -15.748 1.00 91.75 231 LYS A C 1
ATOM 1872 O O . LYS A 1 231 ? 13.945 11.671 -15.623 1.00 91.75 231 LYS A O 1
ATOM 1877 N N . THR A 1 232 ? 12.118 10.783 -14.709 1.00 93.62 232 THR A N 1
ATOM 1878 C CA . THR A 1 232 ? 12.720 10.700 -13.375 1.00 93.62 232 THR A CA 1
ATOM 1879 C C . THR A 1 232 ? 13.571 9.437 -13.196 1.00 93.62 232 THR A C 1
ATOM 1881 O O . THR A 1 232 ? 13.186 8.357 -13.646 1.00 93.62 232 THR A O 1
ATOM 1884 N N . PRO A 1 233 ? 14.669 9.504 -12.427 1.00 95.81 233 PRO A N 1
ATOM 1885 C CA . PRO A 1 233 ? 15.391 8.309 -11.985 1.00 95.81 233 PRO A CA 1
ATOM 1886 C C . PRO A 1 233 ? 14.537 7.356 -11.131 1.00 95.81 233 PRO A C 1
ATOM 1888 O O . PRO A 1 233 ? 14.767 6.149 -11.113 1.00 95.81 233 PRO A O 1
ATOM 1891 N N . LEU A 1 234 ? 13.510 7.875 -10.445 1.00 96.38 234 LEU A N 1
ATOM 1892 C CA . LEU A 1 234 ? 12.571 7.071 -9.653 1.00 96.38 234 LEU A CA 1
ATOM 1893 C C . LEU A 1 234 ? 11.726 6.122 -10.515 1.00 96.38 234 LEU A C 1
ATOM 1895 O O . LEU A 1 234 ? 11.347 5.055 -10.034 1.00 96.38 234 LEU A O 1
ATOM 1899 N N . PHE A 1 235 ? 11.483 6.456 -11.785 1.00 97.06 235 PHE A N 1
ATOM 1900 C CA . PHE A 1 235 ? 10.858 5.530 -12.729 1.00 97.06 235 PHE A CA 1
ATOM 1901 C C . PHE A 1 235 ? 11.712 4.273 -12.926 1.00 97.06 235 PHE A C 1
ATOM 1903 O O . PHE A 1 235 ? 11.193 3.162 -12.858 1.00 97.06 235 PHE A O 1
ATOM 1910 N N . VAL A 1 236 ? 13.031 4.433 -13.089 1.00 97.50 236 VAL A N 1
ATOM 1911 C CA . VAL A 1 236 ? 13.965 3.301 -13.226 1.00 97.50 236 VAL A CA 1
ATOM 1912 C C . VAL A 1 236 ? 13.967 2.450 -11.960 1.00 97.50 236 VAL A C 1
ATOM 1914 O O . VAL A 1 236 ? 13.938 1.223 -12.049 1.00 97.50 236 VAL A O 1
ATOM 1917 N N . GLN A 1 237 ? 13.922 3.078 -10.782 1.00 97.38 237 GLN A N 1
ATOM 1918 C CA . GLN A 1 237 ? 13.777 2.352 -9.519 1.00 97.38 237 GLN A CA 1
ATOM 1919 C C . GLN A 1 237 ? 12.500 1.499 -9.497 1.00 97.38 237 GLN A C 1
ATOM 1921 O O . GLN A 1 237 ? 12.559 0.316 -9.166 1.00 97.38 237 GLN A O 1
ATOM 1926 N N . ALA A 1 238 ? 11.356 2.084 -9.868 1.00 97.81 238 ALA A N 1
ATOM 1927 C CA . ALA A 1 238 ? 10.070 1.393 -9.887 1.00 97.81 238 ALA A CA 1
ATOM 1928 C C . ALA A 1 238 ? 10.042 0.239 -10.902 1.00 97.81 238 ALA A C 1
ATOM 1930 O O . ALA A 1 238 ? 9.616 -0.863 -10.560 1.00 97.81 238 ALA A O 1
ATOM 1931 N N . LEU A 1 239 ? 10.556 0.467 -12.117 1.00 97.62 239 LEU A N 1
ATOM 1932 C CA . LEU A 1 239 ? 10.697 -0.558 -13.153 1.00 97.62 239 LEU A CA 1
ATOM 1933 C C . LEU A 1 239 ? 11.578 -1.716 -12.675 1.00 97.62 239 LEU A C 1
ATOM 1935 O O . LEU A 1 239 ? 11.210 -2.877 -12.832 1.00 97.62 239 LEU A O 1
ATOM 1939 N N . THR A 1 240 ? 12.710 -1.408 -12.042 1.00 96.62 240 THR A N 1
ATOM 1940 C CA . THR A 1 240 ? 13.622 -2.427 -11.509 1.00 96.62 240 THR A CA 1
ATOM 1941 C C . THR A 1 240 ? 12.929 -3.289 -10.462 1.00 96.62 240 THR A C 1
ATOM 1943 O O . THR A 1 240 ? 12.979 -4.514 -10.540 1.00 96.62 240 THR A O 1
ATOM 1946 N N . ILE A 1 241 ? 12.229 -2.664 -9.512 1.00 95.56 241 ILE A N 1
ATOM 1947 C CA . ILE A 1 241 ? 11.462 -3.378 -8.486 1.00 95.56 241 ILE A CA 1
ATOM 1948 C C . ILE A 1 241 ? 10.413 -4.290 -9.131 1.00 95.56 241 ILE A C 1
ATOM 1950 O O . ILE A 1 241 ? 10.324 -5.460 -8.767 1.00 95.56 241 ILE A O 1
ATOM 1954 N N . ALA A 1 242 ? 9.664 -3.790 -10.116 1.00 95.19 242 ALA A N 1
ATOM 1955 C CA . ALA A 1 242 ? 8.649 -4.570 -10.817 1.00 95.19 242 ALA A CA 1
ATOM 1956 C C . ALA A 1 242 ? 9.237 -5.817 -11.495 1.00 95.19 242 ALA A C 1
ATOM 1958 O O . ALA A 1 242 ? 8.726 -6.920 -11.296 1.00 95.19 242 ALA A O 1
ATOM 1959 N N . ILE A 1 243 ? 10.341 -5.657 -12.235 1.00 93.12 243 ILE A N 1
ATOM 1960 C CA . ILE A 1 243 ? 11.041 -6.769 -12.893 1.00 93.12 243 ILE A CA 1
ATOM 1961 C C . ILE A 1 243 ? 11.510 -7.789 -11.851 1.00 93.12 243 ILE A C 1
ATOM 1963 O O . ILE A 1 243 ? 11.295 -8.987 -12.032 1.00 93.12 243 ILE A O 1
ATOM 1967 N N . VAL A 1 244 ? 12.097 -7.339 -10.738 1.00 91.62 244 VAL A N 1
ATOM 1968 C CA . VAL A 1 244 ? 12.545 -8.240 -9.668 1.00 91.62 244 VAL A CA 1
ATOM 1969 C C . VAL A 1 244 ? 11.364 -9.020 -9.075 1.00 91.62 244 VAL A C 1
ATOM 1971 O O . VAL A 1 244 ? 11.477 -10.231 -8.912 1.00 91.62 244 VAL A O 1
ATOM 1974 N N . ILE A 1 245 ? 10.213 -8.384 -8.815 1.00 89.81 245 ILE A N 1
ATOM 1975 C CA . ILE A 1 245 ? 9.005 -9.083 -8.331 1.00 89.81 245 ILE A CA 1
ATOM 1976 C C . ILE A 1 245 ? 8.556 -10.160 -9.333 1.00 89.81 245 ILE A C 1
ATOM 1978 O O . ILE A 1 245 ? 8.250 -11.279 -8.915 1.00 89.81 245 ILE A O 1
ATOM 1982 N N . VAL A 1 246 ? 8.533 -9.854 -10.639 1.00 88.88 246 VAL A N 1
ATOM 1983 C CA . VAL A 1 246 ? 8.208 -10.840 -11.689 1.00 88.88 246 VAL A CA 1
ATOM 1984 C C . VAL A 1 246 ? 9.173 -12.024 -11.635 1.00 88.88 246 VAL A C 1
ATOM 1986 O O . VAL A 1 246 ? 8.730 -13.167 -11.546 1.00 88.88 246 VAL A O 1
ATOM 1989 N N . CYS A 1 247 ? 10.480 -11.759 -11.629 1.00 85.62 247 CYS A N 1
ATOM 1990 C CA . CYS A 1 247 ? 11.508 -12.801 -11.647 1.00 85.62 247 CYS A CA 1
ATOM 1991 C C . CYS A 1 247 ? 11.425 -13.713 -10.414 1.00 85.62 247 CYS A C 1
ATOM 1993 O O . CYS A 1 247 ? 11.516 -14.934 -10.543 1.00 85.62 247 CYS A O 1
ATOM 1995 N N . LEU A 1 248 ? 11.179 -13.134 -9.233 1.00 82.56 248 LEU A N 1
ATOM 1996 C CA . LEU A 1 248 ? 11.008 -13.887 -7.988 1.00 82.56 248 LEU A CA 1
ATOM 1997 C C . LEU A 1 248 ? 9.789 -14.807 -8.030 1.00 82.56 248 LEU A C 1
ATOM 1999 O O . LEU A 1 248 ? 9.874 -15.955 -7.606 1.00 82.56 248 LEU A O 1
ATOM 2003 N N . LYS A 1 249 ? 8.657 -14.325 -8.549 1.00 79.56 249 LYS A N 1
ATOM 2004 C CA . LYS A 1 249 ? 7.420 -15.117 -8.607 1.00 79.56 249 LYS A CA 1
ATOM 2005 C C . LYS A 1 249 ? 7.440 -16.197 -9.688 1.00 79.56 249 LYS A C 1
ATOM 2007 O O . LYS A 1 249 ? 6.725 -17.186 -9.561 1.00 79.56 249 LYS A O 1
ATOM 2012 N N . LEU A 1 250 ? 8.264 -16.036 -10.722 1.00 73.56 250 LEU A N 1
ATOM 2013 C CA . LEU A 1 250 ? 8.474 -17.048 -11.758 1.00 73.56 250 LEU A CA 1
ATOM 2014 C C . LEU A 1 250 ? 9.485 -18.137 -11.353 1.00 73.56 250 LEU A C 1
ATOM 2016 O O . LEU A 1 250 ? 9.719 -19.050 -12.141 1.00 73.56 250 LEU A O 1
ATOM 2020 N N . ASN A 1 251 ? 10.051 -18.079 -10.136 1.00 63.25 251 ASN A N 1
ATOM 2021 C CA . ASN A 1 251 ? 11.060 -19.021 -9.633 1.00 63.25 251 ASN A CA 1
ATOM 2022 C C . ASN A 1 251 ? 12.246 -19.208 -10.600 1.00 63.25 251 ASN A C 1
ATOM 2024 O O . ASN A 1 251 ? 12.749 -20.322 -10.766 1.00 63.25 251 ASN A O 1
ATOM 2028 N N . LEU A 1 252 ? 12.681 -18.132 -11.265 1.00 59.50 252 LEU A N 1
ATOM 2029 C CA . LEU A 1 252 ? 13.857 -18.182 -12.134 1.00 59.50 252 LEU A CA 1
ATOM 2030 C C . LEU A 1 252 ? 15.105 -18.517 -11.303 1.00 59.50 252 LEU A C 1
ATOM 2032 O O . LEU A 1 252 ? 15.234 -18.081 -10.156 1.00 59.50 252 LEU A O 1
ATOM 2036 N N . SER A 1 253 ? 16.025 -19.303 -11.874 1.00 58.69 253 SER A N 1
ATOM 2037 C CA . SER A 1 253 ? 17.322 -19.564 -11.247 1.00 58.69 253 SER A CA 1
ATOM 2038 C C . SER A 1 253 ? 18.058 -18.252 -10.980 1.00 58.69 253 SER A C 1
ATOM 2040 O O . SER A 1 253 ? 17.976 -17.310 -11.766 1.00 58.69 253 SER A O 1
ATOM 2042 N N . TYR A 1 254 ? 18.816 -18.193 -9.883 1.00 60.62 254 TYR A N 1
ATOM 2043 C CA . TYR A 1 254 ? 19.651 -17.025 -9.578 1.00 60.62 254 TYR A CA 1
ATOM 2044 C C . TYR A 1 254 ? 20.742 -16.794 -10.639 1.00 60.62 254 TYR A C 1
ATOM 2046 O O . TYR A 1 254 ? 21.140 -15.656 -10.879 1.00 60.62 254 TYR A O 1
ATOM 2054 N N . GLU A 1 255 ? 21.174 -17.852 -11.332 1.00 54.88 255 GLU A N 1
ATOM 2055 C CA . GLU A 1 255 ? 21.949 -17.736 -12.568 1.00 54.88 255 GLU A CA 1
ATOM 2056 C C . GLU A 1 255 ? 21.044 -17.218 -13.695 1.00 54.88 255 GLU A C 1
ATOM 2058 O O . GLU A 1 255 ? 20.076 -17.881 -14.067 1.00 54.88 255 GLU A O 1
ATOM 2063 N N . GLY A 1 256 ? 21.348 -16.028 -14.227 1.00 64.25 256 GLY A N 1
ATOM 2064 C CA . GLY A 1 256 ? 20.541 -15.396 -15.278 1.00 64.25 256 GLY A CA 1
ATOM 2065 C C . GLY A 1 256 ? 19.239 -14.764 -14.775 1.00 64.25 256 GLY A C 1
ATOM 2066 O O . GLY A 1 256 ? 18.253 -14.749 -15.506 1.00 64.25 256 GLY A O 1
ATOM 2067 N N . PHE A 1 257 ? 19.233 -14.248 -13.537 1.00 73.50 257 PHE A N 1
ATOM 2068 C CA . PHE A 1 257 ? 18.052 -13.657 -12.890 1.00 73.50 257 PHE A CA 1
ATOM 2069 C C . PHE A 1 257 ? 17.330 -12.614 -13.764 1.00 73.50 257 PHE A C 1
ATOM 2071 O O . PHE A 1 257 ? 16.101 -12.586 -13.820 1.00 73.50 257 PHE A O 1
ATOM 2078 N N . PHE A 1 258 ? 18.091 -11.785 -14.484 1.00 84.12 258 PHE A N 1
ATOM 2079 C CA . PHE A 1 258 ? 17.567 -10.962 -15.570 1.00 84.12 258 PHE A CA 1
ATOM 2080 C C . PHE A 1 258 ? 17.882 -11.626 -16.910 1.00 84.12 258 PHE A C 1
ATOM 2082 O O . PHE A 1 258 ? 19.046 -11.864 -17.230 1.00 84.12 258 PHE A O 1
ATOM 2089 N N . ASP A 1 259 ? 16.848 -11.886 -17.710 1.00 84.75 259 ASP A N 1
ATOM 2090 C CA . ASP A 1 259 ? 17.033 -12.317 -19.088 1.00 84.75 259 ASP A CA 1
ATOM 2091 C C . ASP A 1 259 ? 17.386 -11.123 -19.996 1.00 84.75 259 ASP A C 1
ATOM 2093 O O . ASP A 1 259 ? 17.368 -9.954 -19.593 1.00 84.75 259 ASP A O 1
ATOM 2097 N N . SER A 1 260 ? 17.686 -11.406 -21.264 1.00 87.25 260 SER A N 1
ATOM 2098 C CA . SER A 1 260 ? 18.030 -10.369 -22.241 1.00 87.25 260 SER A CA 1
ATOM 2099 C C . SER A 1 260 ? 16.931 -9.316 -22.438 1.00 87.25 260 SER A C 1
ATOM 2101 O O . SER A 1 260 ? 17.227 -8.195 -22.843 1.00 87.25 260 SER A O 1
ATOM 2103 N N . ILE A 1 261 ? 15.663 -9.660 -22.189 1.00 88.50 261 ILE A N 1
ATOM 2104 C CA . ILE A 1 261 ? 14.521 -8.759 -22.372 1.00 88.50 261 ILE A CA 1
ATOM 2105 C C . ILE A 1 261 ? 14.419 -7.801 -21.187 1.00 88.50 261 ILE A C 1
ATOM 2107 O O . ILE A 1 261 ? 14.259 -6.595 -21.390 1.00 88.50 261 ILE A O 1
ATOM 2111 N N . HIS A 1 262 ? 14.581 -8.312 -19.966 1.00 89.75 262 HIS A N 1
ATOM 2112 C CA . HIS A 1 262 ? 14.666 -7.509 -18.749 1.00 89.75 262 HIS A CA 1
ATOM 2113 C C . HIS A 1 262 ? 15.820 -6.503 -18.824 1.00 89.75 262 HIS A C 1
ATOM 2115 O O . HIS A 1 262 ? 15.613 -5.314 -18.575 1.00 89.75 262 HIS A O 1
ATOM 2121 N N . LEU A 1 263 ? 17.007 -6.957 -19.241 1.00 90.12 263 LEU A N 1
ATOM 2122 C CA . LEU A 1 263 ? 18.170 -6.087 -19.423 1.00 90.12 263 LEU A CA 1
ATOM 2123 C C . LEU A 1 263 ? 17.901 -5.020 -20.488 1.00 90.12 263 LEU A C 1
ATOM 2125 O O . LEU A 1 263 ? 18.093 -3.836 -20.229 1.00 90.12 263 LEU A O 1
ATOM 2129 N N . LYS A 1 264 ? 17.344 -5.403 -21.646 1.00 91.50 264 LYS A N 1
ATOM 2130 C CA . LYS A 1 264 ? 16.985 -4.453 -22.710 1.00 91.50 264 LYS A CA 1
ATOM 2131 C C . LYS A 1 264 ? 16.016 -3.366 -22.225 1.00 91.50 264 LYS A C 1
ATOM 2133 O O . LYS A 1 264 ? 16.183 -2.204 -22.595 1.00 91.50 264 LYS A O 1
ATOM 2138 N N . LEU A 1 265 ? 15.010 -3.716 -21.415 1.00 91.94 265 LEU A N 1
ATOM 2139 C CA . LEU A 1 265 ? 14.085 -2.744 -20.816 1.00 91.94 265 LEU A CA 1
ATOM 2140 C C . LEU A 1 265 ? 14.823 -1.770 -19.894 1.00 91.94 265 LEU A C 1
ATOM 2142 O O . LEU A 1 265 ? 14.676 -0.559 -20.047 1.00 91.94 265 LEU A O 1
ATOM 2146 N N . LEU A 1 266 ? 15.635 -2.283 -18.968 1.00 93.69 266 LEU A N 1
ATOM 2147 C CA . LEU A 1 266 ? 16.381 -1.448 -18.027 1.00 93.69 266 LEU A CA 1
ATOM 2148 C C . LEU A 1 266 ? 17.351 -0.513 -18.749 1.00 93.69 266 LEU A C 1
ATOM 2150 O O . LEU A 1 266 ? 17.299 0.693 -18.519 1.00 93.69 266 LEU A O 1
ATOM 2154 N N . THR A 1 267 ? 18.160 -1.025 -19.680 1.00 92.88 267 THR A N 1
ATOM 2155 C CA . THR A 1 267 ? 19.097 -0.212 -20.466 1.00 92.88 267 THR A CA 1
ATOM 2156 C C . THR A 1 267 ? 18.370 0.892 -21.233 1.00 92.88 267 THR A C 1
ATOM 2158 O O . THR A 1 267 ? 18.810 2.039 -21.206 1.00 92.88 267 THR A O 1
ATOM 2161 N N . CYS A 1 268 ? 17.215 0.588 -21.840 1.00 92.31 268 CYS A N 1
ATOM 2162 C CA . CYS A 1 268 ? 16.405 1.569 -22.566 1.00 92.31 268 CYS A CA 1
ATOM 2163 C C . CYS A 1 268 ? 15.969 2.750 -21.686 1.00 92.31 268 CYS A C 1
ATOM 2165 O O . CYS A 1 268 ? 15.935 3.885 -22.158 1.00 92.31 268 CYS A O 1
ATOM 2167 N N . TYR A 1 269 ? 15.627 2.501 -20.419 1.00 93.88 269 TYR A N 1
ATOM 2168 C CA . TYR A 1 269 ? 15.180 3.551 -19.500 1.00 93.88 269 TYR A CA 1
ATOM 2169 C C . TYR A 1 269 ? 16.309 4.155 -18.650 1.00 93.88 269 TYR A C 1
ATOM 2171 O O . TYR A 1 269 ? 16.136 5.246 -18.109 1.00 93.88 269 TYR A O 1
ATOM 2179 N N . ILE A 1 270 ? 17.467 3.502 -18.539 1.00 94.00 270 ILE A N 1
ATOM 2180 C CA . ILE A 1 270 ? 18.684 4.086 -17.953 1.00 94.00 270 ILE A CA 1
ATOM 2181 C C . ILE A 1 270 ? 19.305 5.085 -18.934 1.00 94.00 270 ILE A C 1
ATOM 2183 O O . ILE A 1 270 ? 19.603 6.215 -18.556 1.00 94.00 270 ILE A O 1
ATOM 2187 N N . GLN A 1 271 ? 19.413 4.704 -20.207 1.00 89.94 271 GLN A N 1
ATOM 2188 C CA . GLN A 1 271 ? 19.941 5.526 -21.302 1.00 89.94 271 GLN A CA 1
ATOM 2189 C C . GLN A 1 271 ? 18.823 6.307 -22.024 1.00 89.94 271 GLN A C 1
ATOM 2191 O O . GLN A 1 271 ? 18.891 6.527 -23.231 1.00 89.94 271 GLN A O 1
ATOM 2196 N N . PHE A 1 272 ? 17.745 6.641 -21.304 1.00 82.81 272 PHE A N 1
ATOM 2197 C CA . PHE A 1 272 ? 16.505 7.172 -21.874 1.00 82.81 272 PHE A CA 1
ATOM 2198 C C . PHE A 1 272 ? 16.711 8.516 -22.572 1.00 82.81 272 PHE A C 1
ATOM 2200 O O . PHE A 1 272 ? 16.819 9.517 -21.884 1.00 82.81 272 PHE A O 1
ATOM 2207 N N . GLU A 1 273 ? 16.670 8.570 -23.906 1.00 72.69 273 GLU A N 1
ATOM 2208 C CA . GLU A 1 273 ? 17.052 9.773 -24.675 1.00 72.69 273 GLU A CA 1
ATOM 2209 C C . GLU A 1 273 ? 18.535 10.151 -24.423 1.00 72.69 273 GLU A C 1
ATOM 2211 O O . GLU A 1 273 ? 19.206 9.579 -23.566 1.00 72.69 273 GLU A O 1
ATOM 2216 N N . SER A 1 274 ? 19.118 11.067 -25.203 1.00 76.00 274 SER A N 1
ATOM 2217 C CA . SER A 1 274 ? 20.528 11.476 -25.046 1.00 76.00 274 SER A CA 1
ATOM 2218 C C . SER A 1 274 ? 20.744 12.303 -23.763 1.00 76.00 274 SER A C 1
ATOM 2220 O O . SER A 1 274 ? 21.006 13.505 -23.833 1.00 76.00 274 SER A O 1
ATOM 2222 N N . LEU A 1 275 ? 20.591 11.682 -22.590 1.00 83.12 275 LEU A N 1
ATOM 2223 C CA . LEU A 1 275 ? 20.737 12.339 -21.295 1.00 83.12 275 LEU A CA 1
ATOM 2224 C C . LEU A 1 275 ? 22.197 12.689 -21.012 1.00 83.12 275 LEU A C 1
ATOM 2226 O O . LEU A 1 275 ? 23.112 11.977 -21.440 1.00 83.12 275 LEU A O 1
ATOM 2230 N N . PRO A 1 276 ? 22.433 13.749 -20.226 1.00 87.75 276 PRO A N 1
ATOM 2231 C CA . PRO A 1 276 ? 23.737 13.989 -19.635 1.00 87.75 276 PRO A CA 1
ATOM 2232 C C . PRO A 1 276 ? 24.212 12.785 -18.810 1.00 87.75 276 PRO A C 1
ATOM 2234 O O . PRO A 1 276 ? 23.430 12.134 -18.117 1.00 87.75 276 PRO A O 1
ATOM 2237 N N . GLU A 1 277 ? 25.524 12.548 -18.799 1.00 89.12 277 GLU A N 1
ATOM 2238 C CA . GLU A 1 277 ? 26.145 11.417 -18.094 1.00 89.12 277 GLU A CA 1
ATOM 2239 C C . GLU A 1 277 ? 25.779 11.354 -16.597 1.00 89.12 277 GLU A C 1
ATOM 2241 O O . GLU A 1 277 ? 25.645 10.269 -16.032 1.00 89.12 277 GLU A O 1
ATOM 2246 N N . TYR A 1 278 ? 25.577 12.503 -15.939 1.00 90.44 278 TYR A N 1
ATOM 2247 C CA . TYR A 1 278 ? 25.199 12.532 -14.523 1.00 90.44 278 TYR A CA 1
ATOM 2248 C C . TYR A 1 278 ? 23.789 11.969 -14.270 1.00 90.44 278 TYR A C 1
ATOM 2250 O O . TYR A 1 278 ? 23.577 11.335 -13.238 1.00 90.44 278 TYR A O 1
ATOM 2258 N N . GLU A 1 279 ? 22.842 12.148 -15.197 1.00 90.50 279 GLU A N 1
ATOM 2259 C CA . GLU A 1 279 ? 21.479 11.611 -15.059 1.00 90.50 279 GLU A CA 1
ATOM 2260 C C . GLU A 1 279 ? 21.448 10.106 -15.314 1.00 90.50 279 GLU A C 1
ATOM 2262 O O . GLU A 1 279 ? 20.722 9.381 -14.633 1.00 90.50 279 GLU A O 1
ATOM 2267 N N . ILE A 1 280 ? 22.279 9.626 -16.246 1.00 92.00 280 ILE A N 1
ATOM 2268 C CA . ILE A 1 280 ? 22.477 8.191 -16.485 1.00 92.00 280 ILE A CA 1
ATOM 2269 C C . ILE A 1 280 ? 22.998 7.530 -15.203 1.00 92.00 280 ILE A C 1
ATOM 2271 O O . ILE A 1 280 ? 22.401 6.568 -14.723 1.00 92.00 280 ILE A O 1
ATOM 2275 N N . LYS A 1 281 ? 24.028 8.110 -14.571 1.00 93.56 281 LYS A N 1
ATOM 2276 C CA . LYS A 1 281 ? 24.560 7.620 -13.287 1.00 93.56 281 LYS A CA 1
ATOM 2277 C C . LYS A 1 281 ? 23.515 7.639 -12.175 1.00 93.56 281 LYS A C 1
ATOM 2279 O O . LYS A 1 281 ? 23.440 6.706 -11.378 1.00 93.56 281 LYS A O 1
ATOM 2284 N N . GLU A 1 282 ? 22.682 8.677 -12.101 1.00 94.94 282 GLU A N 1
ATOM 2285 C CA . GLU A 1 282 ? 21.603 8.718 -11.109 1.00 94.94 282 GLU A CA 1
ATOM 2286 C C . GLU A 1 282 ? 20.587 7.586 -11.334 1.00 94.94 282 GLU A C 1
ATOM 2288 O O . GLU A 1 282 ? 20.154 6.938 -10.376 1.00 94.94 282 GLU A O 1
ATOM 2293 N N . ARG A 1 283 ? 20.244 7.292 -12.593 1.00 96.25 283 ARG A N 1
ATOM 2294 C CA . ARG A 1 283 ? 19.370 6.172 -12.970 1.00 96.25 283 ARG A CA 1
ATOM 2295 C C . ARG A 1 283 ? 19.981 4.814 -12.631 1.00 96.25 283 ARG A C 1
ATOM 2297 O O . ARG A 1 283 ? 19.273 3.974 -12.081 1.00 96.25 283 ARG A O 1
ATOM 2304 N N . GLU A 1 284 ? 21.273 4.612 -12.875 1.00 95.12 284 GLU A N 1
ATOM 2305 C CA . GLU A 1 284 ? 22.003 3.402 -12.462 1.00 95.12 284 GLU A CA 1
ATOM 2306 C C . GLU A 1 284 ? 21.959 3.218 -10.939 1.00 95.12 284 GLU A C 1
ATOM 2308 O O . GLU A 1 284 ? 21.614 2.144 -10.443 1.00 95.12 284 GLU A O 1
ATOM 2313 N N . VAL A 1 285 ? 22.200 4.289 -10.172 1.00 94.94 285 VAL A N 1
ATOM 2314 C CA . VAL A 1 285 ? 22.076 4.262 -8.705 1.00 94.94 285 VAL A CA 1
ATOM 2315 C C . VAL A 1 285 ? 20.653 3.892 -8.282 1.00 94.94 285 VAL A C 1
ATOM 2317 O O . VAL A 1 285 ? 20.466 3.079 -7.376 1.00 94.94 285 VAL A O 1
ATOM 2320 N N . LYS A 1 286 ? 19.629 4.448 -8.936 1.00 96.19 286 LYS A N 1
ATOM 2321 C CA . LYS A 1 286 ? 18.225 4.110 -8.662 1.00 96.19 286 LYS A CA 1
ATOM 2322 C C . LYS A 1 286 ? 17.867 2.669 -9.029 1.00 96.19 286 LYS A C 1
ATOM 2324 O O . LYS A 1 286 ? 17.111 2.049 -8.281 1.00 96.19 286 LYS A O 1
ATOM 2329 N N . CYS A 1 287 ? 18.439 2.123 -10.099 1.00 95.81 287 CYS A N 1
ATOM 2330 C CA . CYS A 1 287 ? 18.347 0.703 -10.437 1.00 95.81 287 CYS A CA 1
ATOM 2331 C C . CYS A 1 287 ? 18.908 -0.155 -9.290 1.00 95.81 287 CYS A C 1
ATOM 2333 O O . CYS A 1 287 ? 18.200 -0.993 -8.727 1.00 95.81 287 CYS A O 1
ATOM 2335 N N . MET A 1 288 ? 20.131 0.141 -8.837 1.00 93.19 288 MET A N 1
ATOM 2336 C CA . MET A 1 288 ? 20.766 -0.574 -7.722 1.00 93.19 288 MET A CA 1
ATOM 2337 C C . MET A 1 288 ? 19.968 -0.481 -6.416 1.00 93.19 288 MET A C 1
ATOM 2339 O O . MET A 1 288 ? 19.820 -1.477 -5.708 1.00 93.19 288 MET A O 1
ATOM 2343 N N . LEU A 1 289 ? 19.392 0.684 -6.104 1.00 90.81 289 LEU A N 1
ATOM 2344 C CA . LEU A 1 289 ? 18.515 0.842 -4.939 1.00 90.81 289 LEU A CA 1
ATOM 2345 C C . LEU A 1 289 ? 17.237 -0.003 -5.048 1.00 90.81 289 LEU A C 1
ATOM 2347 O O . LEU A 1 289 ? 16.767 -0.520 -4.036 1.00 90.81 289 LEU A O 1
ATOM 2351 N N . GLY A 1 290 ? 16.671 -0.159 -6.248 1.00 92.69 290 GLY A N 1
ATOM 2352 C CA . GLY A 1 290 ? 15.522 -1.039 -6.482 1.00 92.69 290 GLY A CA 1
ATOM 2353 C C . GLY A 1 290 ? 15.837 -2.499 -6.146 1.00 92.69 290 GLY A C 1
ATOM 2354 O O . GLY A 1 290 ? 15.085 -3.141 -5.412 1.00 92.69 290 GLY A O 1
ATOM 2355 N N . ILE A 1 291 ? 16.997 -2.986 -6.596 1.00 90.56 291 ILE A N 1
ATOM 2356 C CA . ILE A 1 291 ? 17.503 -4.328 -6.262 1.00 90.56 291 ILE A CA 1
ATOM 2357 C C . ILE A 1 291 ? 17.712 -4.473 -4.751 1.00 90.56 291 ILE A C 1
ATOM 2359 O O . ILE A 1 291 ? 17.287 -5.468 -4.170 1.00 90.56 291 ILE A O 1
ATOM 2363 N N . GLN A 1 292 ? 18.315 -3.479 -4.089 1.00 87.25 292 GLN A N 1
ATOM 2364 C CA . GLN A 1 292 ? 18.556 -3.518 -2.641 1.00 87.25 292 GLN A CA 1
ATOM 2365 C C . GLN A 1 292 ? 17.262 -3.586 -1.823 1.00 87.25 292 GLN A C 1
ATOM 2367 O O . GLN A 1 292 ? 17.186 -4.369 -0.877 1.00 87.25 292 GLN A O 1
ATOM 2372 N N . ILE A 1 293 ? 16.239 -2.805 -2.191 1.00 86.81 293 ILE A N 1
ATOM 2373 C CA . ILE A 1 293 ? 14.923 -2.860 -1.537 1.00 86.81 293 ILE A CA 1
ATOM 2374 C C . ILE A 1 293 ? 14.345 -4.270 -1.651 1.00 86.81 293 ILE A C 1
ATOM 2376 O O . ILE A 1 293 ? 13.931 -4.846 -0.648 1.00 86.81 293 ILE A O 1
ATOM 2380 N N . MET A 1 294 ? 14.365 -4.853 -2.850 1.00 88.31 294 MET A N 1
ATOM 2381 C CA . MET A 1 294 ? 13.808 -6.187 -3.064 1.00 88.31 294 MET A CA 1
ATOM 2382 C C . MET A 1 294 ? 14.634 -7.294 -2.408 1.00 88.31 294 MET A C 1
ATOM 2384 O O . MET A 1 294 ? 14.065 -8.208 -1.822 1.00 88.31 294 MET A O 1
ATOM 2388 N N . SER A 1 295 ? 15.961 -7.194 -2.408 1.00 82.75 295 SER A N 1
ATOM 2389 C CA . SER A 1 295 ? 16.827 -8.108 -1.657 1.00 82.75 295 SER A CA 1
ATOM 2390 C C . SER A 1 295 ? 16.496 -8.084 -0.160 1.00 82.75 295 SER A C 1
ATOM 2392 O O . SER A 1 295 ? 16.400 -9.140 0.457 1.00 82.75 295 SER A O 1
ATOM 2394 N N . ALA A 1 296 ? 16.202 -6.910 0.408 1.00 81.12 296 ALA A N 1
ATOM 2395 C CA . ALA A 1 296 ? 15.768 -6.796 1.799 1.00 81.12 296 ALA A CA 1
ATOM 2396 C C . ALA A 1 296 ? 14.371 -7.406 2.056 1.00 81.12 296 ALA A C 1
ATOM 2398 O O . ALA A 1 296 ? 14.128 -7.923 3.143 1.00 81.12 296 ALA A O 1
ATOM 2399 N N . THR A 1 297 ? 13.457 -7.402 1.070 1.00 76.81 297 THR A N 1
ATOM 2400 C CA . THR A 1 297 ? 12.131 -8.059 1.213 1.00 76.81 297 THR A CA 1
ATOM 2401 C C . THR A 1 297 ? 12.250 -9.581 1.328 1.00 76.81 297 THR A C 1
ATOM 2403 O O . THR A 1 297 ? 11.475 -10.250 2.016 1.00 76.81 297 THR A O 1
ATOM 2406 N N . LEU A 1 298 ? 13.271 -10.146 0.689 1.00 70.81 298 LEU A N 1
ATOM 2407 C CA . LEU A 1 298 ? 13.580 -11.564 0.719 1.00 70.81 298 LEU A CA 1
ATOM 2408 C C . LEU A 1 298 ? 14.355 -11.866 1.999 1.00 70.81 298 LEU A C 1
ATOM 2410 O O . LEU A 1 298 ? 15.582 -11.871 2.001 1.00 70.81 298 LEU A O 1
ATOM 2414 N N . LYS A 1 299 ? 13.661 -12.124 3.112 1.00 54.38 299 LYS A N 1
ATOM 2415 C CA . LYS A 1 299 ? 14.301 -12.635 4.337 1.00 54.38 299 LYS A CA 1
ATOM 2416 C C . LYS A 1 299 ? 15.114 -13.897 4.010 1.00 54.38 299 LYS A C 1
ATOM 2418 O O . LYS A 1 299 ? 14.551 -14.981 3.944 1.00 54.38 299 LYS A O 1
ATOM 2423 N N . HIS A 1 300 ? 16.419 -13.724 3.796 1.00 44.22 300 HIS A N 1
ATOM 2424 C CA . HIS A 1 300 ? 17.463 -14.731 3.596 1.00 44.22 300 HIS A CA 1
ATOM 2425 C C . HIS A 1 300 ? 16.995 -16.148 3.189 1.00 44.22 300 HIS A C 1
ATOM 2427 O O . HIS A 1 300 ? 16.815 -17.000 4.063 1.00 44.22 300 HIS A O 1
ATOM 2433 N N . PRO A 1 301 ? 17.051 -16.526 1.902 1.00 38.16 301 PRO A N 1
ATOM 2434 C CA . PRO A 1 301 ? 17.868 -17.681 1.578 1.00 38.16 301 PRO A CA 1
ATOM 2435 C C . PRO A 1 301 ? 19.326 -17.268 1.824 1.00 38.16 301 PRO A C 1
ATOM 2437 O O . PRO A 1 301 ? 19.741 -16.168 1.452 1.00 38.16 301 PRO A O 1
ATOM 2440 N N . ARG A 1 302 ? 20.116 -18.122 2.475 1.00 33.69 302 ARG A N 1
ATOM 2441 C CA . ARG A 1 302 ? 21.538 -17.880 2.796 1.00 33.69 302 ARG A CA 1
ATOM 2442 C C . ARG A 1 302 ? 22.433 -17.615 1.569 1.00 33.69 302 ARG A C 1
ATOM 2444 O O . ARG A 1 302 ? 23.601 -17.303 1.755 1.00 33.69 302 ARG A O 1
ATOM 2451 N N . ASP A 1 303 ? 21.857 -17.628 0.370 1.00 37.38 303 ASP A N 1
ATOM 2452 C CA . ASP A 1 303 ? 22.533 -17.479 -0.913 1.00 37.38 303 ASP A CA 1
ATOM 2453 C C . ASP A 1 303 ? 22.157 -16.186 -1.664 1.00 37.38 303 ASP A C 1
ATOM 2455 O O . ASP A 1 303 ? 22.635 -15.975 -2.768 1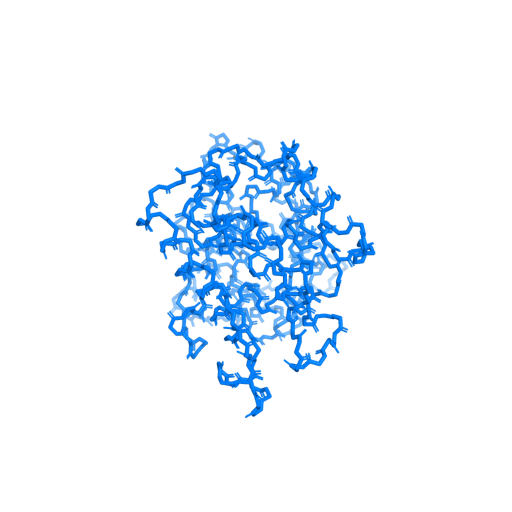.00 37.38 303 ASP A O 1
ATOM 2459 N N . CYS A 1 304 ? 21.326 -15.296 -1.100 1.00 40.56 304 CYS A N 1
ATOM 2460 C CA . CYS A 1 304 ? 20.892 -14.040 -1.744 1.00 40.56 304 CYS A CA 1
ATOM 2461 C C . CYS A 1 304 ? 21.729 -12.826 -1.288 1.00 40.56 304 CYS A C 1
ATOM 2463 O O . CYS A 1 304 ? 21.200 -11.771 -0.937 1.00 40.56 304 CYS A O 1
ATOM 2465 N N . SER A 1 305 ? 23.050 -12.977 -1.197 1.00 38.47 305 SER A N 1
ATOM 2466 C CA . SER A 1 305 ? 23.940 -11.818 -1.118 1.00 38.47 305 SER A CA 1
ATOM 2467 C C . SER A 1 305 ? 23.987 -11.140 -2.488 1.00 38.47 305 SER A C 1
ATOM 2469 O O . SER A 1 305 ? 23.895 -11.804 -3.509 1.00 38.47 305 SER A O 1
ATOM 2471 N N . ILE A 1 306 ? 24.193 -9.822 -2.537 1.00 43.62 306 ILE A N 1
ATOM 2472 C CA . ILE A 1 306 ? 24.421 -9.058 -3.785 1.00 43.62 306 ILE A CA 1
ATOM 2473 C C . ILE A 1 306 ? 25.480 -9.732 -4.694 1.00 43.62 306 ILE A C 1
ATOM 2475 O O . ILE A 1 306 ? 25.474 -9.536 -5.899 1.00 43.62 306 ILE A O 1
ATOM 2479 N N . SER A 1 307 ? 26.347 -10.580 -4.127 1.00 36.09 307 SER A N 1
ATOM 2480 C CA . SER A 1 307 ? 27.330 -11.400 -4.841 1.00 36.09 307 SER A CA 1
ATOM 2481 C C . SER A 1 307 ? 26.778 -12.586 -5.650 1.00 36.09 307 SER A C 1
ATOM 2483 O O . SER A 1 307 ? 27.545 -13.157 -6.414 1.00 36.09 307 SER A O 1
ATOM 2485 N N . SER A 1 308 ? 25.529 -13.026 -5.458 1.00 36.22 308 SER A N 1
ATOM 2486 C CA . SER A 1 308 ? 24.916 -14.116 -6.244 1.00 36.22 308 SER A CA 1
ATOM 2487 C C . SER A 1 308 ? 24.037 -13.613 -7.385 1.00 36.22 308 SER A C 1
ATOM 2489 O O . SER A 1 308 ? 23.817 -14.331 -8.357 1.00 36.22 308 SER A O 1
ATOM 2491 N N . MET A 1 309 ? 23.583 -12.360 -7.311 1.00 43.94 309 MET A N 1
ATOM 2492 C CA . MET A 1 309 ? 23.028 -11.651 -8.456 1.00 43.94 309 MET A CA 1
ATOM 2493 C C . MET A 1 309 ? 24.198 -11.081 -9.266 1.00 43.94 309 MET A C 1
ATOM 2495 O O . MET A 1 309 ? 24.605 -9.942 -9.052 1.00 43.94 309 MET A O 1
ATOM 2499 N N . ASN A 1 310 ? 24.762 -11.880 -10.178 1.00 36.19 310 ASN A N 1
ATOM 2500 C CA . ASN A 1 310 ? 25.699 -11.389 -11.195 1.00 36.19 310 ASN A CA 1
ATOM 2501 C C . ASN A 1 310 ? 24.956 -10.423 -12.131 1.00 36.19 310 ASN A C 1
ATOM 2503 O O . ASN A 1 310 ? 24.444 -10.812 -13.179 1.00 36.19 310 ASN A O 1
ATOM 2507 N N . ILE A 1 311 ? 24.836 -9.171 -11.701 1.00 42.22 311 ILE A N 1
ATOM 2508 C CA . ILE A 1 311 ? 24.251 -8.075 -12.464 1.00 42.22 311 ILE A CA 1
ATOM 2509 C C . ILE A 1 311 ? 25.426 -7.328 -13.091 1.00 42.22 311 ILE A C 1
ATOM 2511 O O . ILE A 1 311 ? 25.976 -6.402 -12.499 1.00 42.22 311 ILE A O 1
ATOM 2515 N N . GLU A 1 312 ? 25.845 -7.778 -14.270 1.00 36.81 312 GLU A N 1
ATOM 2516 C CA . GLU A 1 312 ? 26.641 -6.951 -15.176 1.00 36.81 312 GLU A CA 1
ATOM 2517 C C . GLU A 1 312 ? 25.648 -6.080 -15.961 1.00 36.81 312 GLU A C 1
ATOM 2519 O O . GLU A 1 312 ? 24.907 -6.587 -16.805 1.00 36.81 312 GLU A O 1
ATOM 2524 N N . LEU A 1 313 ? 25.558 -4.799 -15.583 1.00 40.53 313 LEU A N 1
ATOM 2525 C CA . LEU A 1 313 ? 24.832 -3.757 -16.322 1.00 40.53 313 LEU A CA 1
ATOM 2526 C C . LEU A 1 313 ? 25.696 -3.210 -17.461 1.00 40.53 313 LEU A C 1
ATOM 2528 O O . LEU A 1 313 ? 26.907 -2.998 -17.219 1.00 40.53 313 LEU A O 1
#

Organism: Acyrthosiphon pisum (NCBI:txid7029)

InterPro domains:
  IPR003891 Initiation factor eIF-4 gamma, MA3 [PS51366] (1-123)
  IPR016024 Armadillo-type fold [SSF48371] (2-189)